Protein AF-A0A3M2CT25-F1 (afdb_monomer_lite)

Secondary structure (DSSP, 8-state):
-EEEEEESSSS-EEEEEGGG-EEEESSSSSS-EEE--S--S-EEEEEESSSS-EEEEEGGG-EEEESSTTSS-EE-----PPPTHHHIIIIIHHHHHHHHHHHHHHT-S-----GGGG----SPPPTTS--TT-HHHHHHHHHHHHT-TT-PSP--------TTSSHHHHHHHHHHHHHHTT---------TT--THHHHHHHHHHHHHHHSPPTT-HHHHHHHHHHHHHHHTTTHHHHHHHHHHHHHHHHHHHH-HHHHHHHHHTSPP--PPP---S-----PPPP-

Foldseek 3Di:
DWQEKDAPDQFWIWIFFAQGWIWIGRGNPPDTDTADQVGGFTFNYKDAPHQFWIWTAGPPRWIWIGRGNRNDIDTDDDPDDDDPVVCCVVPVVVVVVVVVVVVVVVVPDDDDDDPVVPPDDLDADAPPDDDPPPLLVVLVVVLVVVPDPPPDDDDDDDDDDDPSPRPVNSVNSNCVSNVVVVDHDQDDDDDPPDDPVRVVVSVVVSVVVVPDDDPPDVVVVVVVVVVVCVVCVVCVVVVVVVVVVVVVVVVVCVVPVVVVVVVVVPDDPPDDPPPDDPPDDDDDDDDD

pLDDT: mean 74.61, std 16.66, range [35.09, 97.12]

Structure (mmCIF, N/CA/C/O backbone):
data_AF-A0A3M2CT25-F1
#
_entry.id   AF-A0A3M2CT25-F1
#
loop_
_atom_site.group_PDB
_atom_site.id
_atom_site.type_symbol
_atom_site.label_atom_id
_atom_site.label_alt_id
_atom_site.label_comp_id
_atom_site.label_asym_id
_atom_site.label_entity_id
_atom_site.label_seq_id
_atom_site.pdbx_PDB_ins_code
_atom_site.Cartn_x
_atom_site.Cartn_y
_atom_site.Cartn_z
_atom_site.occupancy
_atom_site.B_iso_or_equiv
_atom_site.auth_seq_id
_atom_site.auth_comp_id
_atom_site.auth_asym_id
_atom_site.auth_atom_id
_atom_site.pdbx_PDB_model_num
ATOM 1 N N . MET A 1 1 ? -23.946 11.271 28.707 1.00 86.56 1 MET A N 1
ATOM 2 C CA . MET A 1 1 ? -24.640 10.679 27.543 1.00 86.56 1 MET A CA 1
ATOM 3 C C . MET A 1 1 ? -23.955 9.372 27.178 1.00 86.56 1 MET A C 1
ATOM 5 O O . MET A 1 1 ? -22.735 9.344 27.107 1.00 86.56 1 MET A O 1
ATOM 9 N N . LEU A 1 2 ? -24.721 8.301 26.958 1.00 91.69 2 LEU A N 1
ATOM 10 C CA . LEU A 1 2 ? -24.188 7.024 26.467 1.00 91.69 2 LEU A CA 1
ATOM 11 C C . LEU A 1 2 ? -24.288 6.983 24.940 1.00 91.69 2 LEU A C 1
ATOM 13 O O . LEU A 1 2 ? -25.321 7.352 24.383 1.00 91.69 2 LEU A O 1
ATOM 17 N N . PHE A 1 3 ? -23.219 6.545 24.284 1.00 93.56 3 PHE A N 1
ATOM 18 C CA . PHE A 1 3 ? -23.088 6.559 22.826 1.00 93.56 3 PHE A CA 1
ATOM 19 C C . PHE A 1 3 ? -23.151 5.165 22.205 1.00 93.56 3 PHE A C 1
ATOM 21 O O . PHE A 1 3 ? -23.620 5.019 21.079 1.00 93.56 3 PHE A O 1
ATOM 28 N N . SER A 1 4 ? -22.695 4.135 22.918 1.00 95.00 4 SER A N 1
ATOM 29 C CA . SER A 1 4 ? -22.654 2.771 22.392 1.00 95.00 4 SER A CA 1
ATOM 30 C C . SER A 1 4 ? -22.815 1.744 23.507 1.00 95.00 4 SER A C 1
ATOM 32 O O . SER A 1 4 ? -22.426 1.993 24.648 1.00 95.00 4 SER A O 1
ATOM 34 N N . VAL A 1 5 ? -23.397 0.594 23.166 1.00 95.81 5 VAL A N 1
ATOM 35 C CA . VAL A 1 5 ? -23.567 -0.561 24.049 1.00 95.81 5 VAL A CA 1
ATOM 36 C C . VAL A 1 5 ? -23.300 -1.846 23.270 1.00 95.81 5 VAL A C 1
ATOM 38 O O . VAL A 1 5 ? -23.710 -1.975 22.117 1.00 95.81 5 VAL A O 1
ATOM 41 N N . THR A 1 6 ? -22.622 -2.801 23.899 1.00 95.81 6 THR A N 1
ATOM 42 C CA . THR A 1 6 ? -22.329 -4.120 23.332 1.00 95.81 6 THR A CA 1
ATOM 43 C C . THR A 1 6 ? -22.568 -5.206 24.371 1.00 95.81 6 THR A C 1
ATOM 45 O O . THR A 1 6 ? -22.291 -5.013 25.551 1.00 95.81 6 THR A O 1
ATOM 48 N N . PHE A 1 7 ? -23.038 -6.371 23.932 1.00 95.00 7 PHE A N 1
ATOM 49 C CA . PHE A 1 7 ? -23.214 -7.554 24.774 1.00 95.00 7 PHE A CA 1
ATOM 50 C C . PHE A 1 7 ? -22.438 -8.725 24.177 1.00 95.00 7 PHE A C 1
ATOM 52 O O . PHE A 1 7 ? -22.557 -9.003 22.986 1.00 95.00 7 PHE A O 1
ATOM 59 N N . VAL A 1 8 ? -21.646 -9.409 25.004 1.00 93.94 8 VAL A N 1
ATOM 60 C CA . VAL A 1 8 ? -20.933 -10.643 24.608 1.00 93.94 8 VAL A CA 1
ATOM 61 C C . VAL A 1 8 ? -21.764 -11.877 24.941 1.00 93.94 8 VAL A C 1
ATOM 63 O O . VAL A 1 8 ? -21.664 -12.909 24.284 1.00 93.94 8 VAL A O 1
ATOM 66 N N . SER A 1 9 ? -22.605 -11.773 25.968 1.00 90.75 9 SER A N 1
ATOM 67 C CA . SER A 1 9 ? -23.571 -12.798 26.348 1.00 90.75 9 SER A CA 1
ATOM 68 C C . SER A 1 9 ? -24.883 -12.135 26.775 1.00 90.75 9 SER A C 1
ATOM 70 O O . SER A 1 9 ? -24.889 -10.936 27.055 1.00 90.75 9 SER A O 1
ATOM 72 N N . PRO A 1 10 ? -25.988 -12.891 26.915 1.00 92.31 10 PRO A N 1
ATOM 73 C CA . PRO A 1 10 ? -27.262 -12.336 27.380 1.00 92.31 10 PRO A CA 1
ATOM 74 C C . PRO A 1 10 ? -27.201 -11.673 28.765 1.00 92.31 10 PRO A C 1
ATOM 76 O O . PRO A 1 10 ? -28.125 -10.960 29.136 1.00 92.31 10 PRO A O 1
ATOM 79 N N . ARG A 1 11 ? -26.143 -11.932 29.547 1.00 93.56 11 ARG A N 1
ATOM 80 C CA . ARG A 1 11 ? -25.953 -11.364 30.888 1.00 93.56 11 ARG A CA 1
ATOM 81 C C . ARG A 1 11 ? -24.827 -10.338 30.974 1.00 93.56 11 ARG A C 1
ATOM 83 O O . ARG A 1 11 ? -24.882 -9.479 31.843 1.00 93.56 11 ARG A O 1
ATOM 90 N N . GLN A 1 12 ? -23.819 -10.415 30.109 1.00 93.62 12 GLN A N 1
ATOM 91 C CA . GLN A 1 12 ? -22.642 -9.547 30.181 1.00 93.62 12 GLN A CA 1
ATOM 92 C C . GLN A 1 12 ? -22.598 -8.555 29.027 1.00 93.62 12 GLN A C 1
ATOM 94 O O . GLN A 1 12 ? -22.552 -8.953 27.856 1.00 93.62 12 GLN A O 1
ATOM 99 N N . GLY A 1 13 ? -22.560 -7.273 29.379 1.00 94.69 13 GLY A N 1
ATOM 100 C CA . GLY A 1 13 ? -22.505 -6.173 28.428 1.00 94.69 13 GLY A CA 1
ATOM 101 C C . GLY A 1 13 ? -21.754 -4.960 28.959 1.00 94.69 13 GLY A C 1
ATOM 102 O O . GLY A 1 13 ? -21.528 -4.822 30.160 1.00 94.69 13 GLY A O 1
ATOM 103 N N . TRP A 1 14 ? -21.376 -4.082 28.038 1.00 96.69 14 TRP A N 1
ATOM 104 C CA . TRP A 1 14 ? -20.631 -2.858 28.298 1.00 96.69 14 TRP A CA 1
ATOM 105 C C . TRP A 1 14 ? -21.259 -1.698 27.539 1.00 96.69 14 TRP A C 1
ATOM 107 O O . TRP A 1 14 ? -21.655 -1.857 26.386 1.00 96.69 14 TRP A O 1
ATOM 117 N N . ALA A 1 15 ? -21.319 -0.532 28.171 1.00 96.44 15 ALA A N 1
ATOM 118 C CA . ALA A 1 15 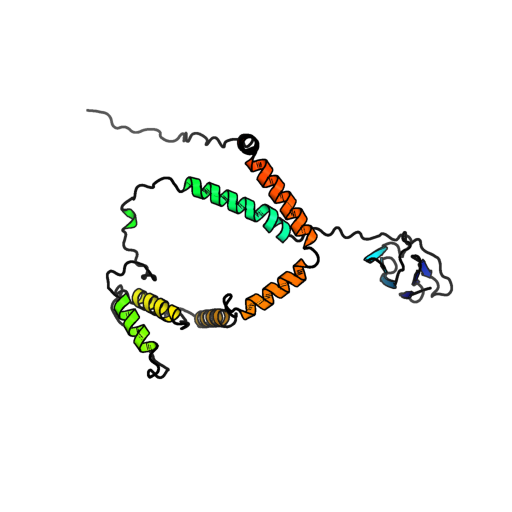? -21.783 0.711 27.574 1.00 96.44 15 ALA A CA 1
ATOM 119 C C . ALA A 1 15 ? -20.730 1.805 27.757 1.00 96.44 15 ALA A C 1
ATOM 121 O O . ALA A 1 15 ? -20.055 1.853 28.785 1.00 96.44 15 ALA A O 1
ATOM 122 N N . VAL A 1 16 ? -20.590 2.685 26.768 1.00 97.12 16 VAL A N 1
ATOM 123 C CA . VAL A 1 16 ? -19.621 3.789 26.793 1.00 97.12 16 VAL A CA 1
ATOM 124 C C . VAL A 1 16 ? -20.273 5.126 26.483 1.00 97.12 16 VAL A C 1
ATOM 126 O O . VAL A 1 16 ? -21.328 5.176 25.844 1.00 97.12 16 VAL A O 1
ATOM 129 N N . GLY A 1 17 ? -19.660 6.210 26.955 1.00 95.19 17 GLY A N 1
ATOM 130 C CA . GLY A 1 17 ? -20.244 7.542 26.882 1.00 95.19 17 GLY A CA 1
ATOM 131 C C . GLY A 1 17 ? -19.259 8.701 26.989 1.00 95.19 17 GLY A C 1
ATOM 132 O O . GLY A 1 17 ? -18.051 8.581 26.763 1.00 95.19 17 GLY A O 1
ATOM 133 N N . ASP A 1 18 ? -19.820 9.854 27.329 1.00 94.75 18 ASP A N 1
ATOM 134 C CA . ASP A 1 18 ? -19.102 11.094 27.595 1.00 94.75 18 ASP A CA 1
ATOM 135 C C . ASP A 1 18 ? -18.149 10.992 28.788 1.00 94.75 18 ASP A C 1
ATOM 137 O O . ASP A 1 18 ? -18.239 10.102 29.631 1.00 94.75 18 ASP A O 1
ATOM 141 N N . GLU A 1 19 ? -17.184 11.911 28.811 1.00 92.81 19 GLU A N 1
ATOM 142 C CA . GLU A 1 19 ? -16.176 12.049 29.871 1.00 92.81 19 GLU A CA 1
ATOM 143 C C . GLU A 1 19 ? -15.409 10.757 30.214 1.00 92.81 19 GLU A C 1
ATOM 145 O O . GLU A 1 19 ? -14.938 10.576 31.335 1.00 92.81 19 GLU A O 1
ATOM 150 N N . GLY A 1 20 ? -15.253 9.852 29.244 1.00 92.06 20 GLY A N 1
ATOM 151 C CA . GLY A 1 20 ? -14.590 8.565 29.448 1.00 92.06 20 GLY A CA 1
ATOM 152 C C . GLY A 1 20 ? -15.439 7.549 30.211 1.00 92.06 20 GLY A C 1
ATOM 153 O O . GLY A 1 20 ? -14.884 6.606 30.775 1.00 92.06 20 GLY A O 1
ATOM 154 N N . THR A 1 21 ? -16.761 7.726 30.252 1.00 95.06 21 THR A N 1
ATOM 155 C CA . THR A 1 21 ? -17.680 6.813 30.936 1.00 95.06 21 THR A CA 1
ATOM 156 C C . THR A 1 21 ? -17.637 5.430 30.297 1.00 95.06 21 THR A C 1
ATOM 158 O O . THR A 1 21 ? -17.866 5.284 29.096 1.00 95.06 21 THR A O 1
ATOM 161 N N . ILE A 1 22 ? -17.383 4.414 31.121 1.00 96.19 22 ILE A N 1
ATOM 162 C CA . ILE A 1 22 ? -17.525 2.998 30.782 1.00 96.19 22 ILE A CA 1
ATOM 163 C C . ILE A 1 22 ? -18.352 2.347 31.887 1.00 96.19 22 ILE A C 1
ATOM 165 O O . ILE A 1 22 ? -18.027 2.474 33.067 1.00 96.19 22 ILE A O 1
ATOM 169 N N . LEU A 1 23 ? -19.417 1.654 31.508 1.00 95.88 23 LEU A N 1
ATOM 170 C CA . LEU A 1 23 ? -20.282 0.898 32.403 1.00 95.88 23 LEU A CA 1
ATOM 171 C C . LEU A 1 23 ? -20.276 -0.569 31.982 1.00 95.88 23 LEU A C 1
ATOM 173 O O . LEU A 1 23 ? -20.301 -0.860 30.789 1.00 95.88 23 LEU A O 1
ATOM 177 N N . ALA A 1 24 ? -20.300 -1.484 32.944 1.00 95.94 24 ALA A N 1
ATOM 178 C CA . ALA A 1 24 ? -20.427 -2.916 32.704 1.00 95.94 24 ALA A CA 1
ATOM 179 C C . ALA A 1 24 ? -21.615 -3.499 33.469 1.00 95.94 24 ALA A C 1
ATOM 181 O O . ALA A 1 24 ? -21.922 -3.070 34.582 1.00 95.94 24 ALA A O 1
ATOM 182 N N . THR A 1 25 ? -22.263 -4.497 32.884 1.00 96.12 25 THR A N 1
ATOM 183 C CA . THR A 1 25 ? -23.351 -5.260 33.497 1.00 96.12 25 THR A CA 1
ATOM 184 C C . THR A 1 25 ? -23.020 -6.748 33.483 1.00 96.12 25 THR A C 1
ATOM 186 O O . THR A 1 25 ? -22.361 -7.237 32.564 1.00 96.12 25 THR A O 1
ATOM 189 N N . THR A 1 26 ? -23.469 -7.471 34.509 1.00 94.88 26 THR A N 1
ATOM 190 C CA . THR A 1 26 ? -23.352 -8.936 34.626 1.00 94.88 26 THR A CA 1
ATOM 191 C C . THR A 1 26 ? -24.708 -9.625 34.795 1.00 94.88 26 THR A C 1
ATOM 193 O O . THR A 1 26 ? -24.767 -10.851 34.921 1.00 94.88 26 THR A O 1
ATOM 196 N N . ASP A 1 27 ? -25.798 -8.858 34.763 1.00 94.81 27 ASP A N 1
ATOM 197 C CA . ASP A 1 27 ? -27.175 -9.309 34.967 1.00 94.81 27 ASP A CA 1
ATOM 198 C C . ASP A 1 27 ? -28.104 -8.960 33.789 1.00 94.81 27 ASP A C 1
ATOM 200 O O . ASP A 1 27 ? -29.325 -8.961 33.931 1.00 94.81 27 ASP A O 1
ATOM 204 N N . GLY A 1 28 ? -27.538 -8.706 32.605 1.00 92.88 28 GLY A N 1
ATOM 205 C CA . GLY A 1 28 ? -28.301 -8.434 31.382 1.00 92.88 28 GLY A CA 1
ATOM 206 C C . GLY A 1 28 ? -28.811 -6.997 31.276 1.00 92.88 28 GLY A C 1
ATOM 207 O O . GLY A 1 28 ? -29.755 -6.735 30.536 1.00 92.88 28 GLY A O 1
ATOM 208 N N . GLY A 1 29 ? -28.188 -6.064 31.998 1.00 94.62 29 GLY A N 1
ATOM 209 C CA . GLY A 1 29 ? -28.511 -4.640 31.964 1.00 94.62 29 GLY A CA 1
ATOM 210 C C . GLY A 1 29 ? -29.483 -4.185 33.050 1.00 94.62 29 GLY A C 1
ATOM 211 O O . GLY A 1 29 ? -29.933 -3.040 32.986 1.00 94.62 29 GLY A O 1
ATOM 212 N N . ALA A 1 30 ? -29.791 -5.035 34.037 1.00 93.50 30 ALA A N 1
ATOM 213 C CA . ALA A 1 30 ? -30.604 -4.644 35.189 1.00 93.50 30 ALA A CA 1
ATOM 214 C C . ALA A 1 30 ? -29.810 -3.742 36.148 1.00 93.50 30 ALA A C 1
ATOM 216 O O . ALA A 1 30 ? -30.354 -2.766 36.669 1.00 93.50 30 ALA A O 1
ATOM 217 N N . THR A 1 31 ? -28.513 -4.010 36.321 1.00 95.56 31 THR A N 1
ATOM 218 C CA . THR A 1 31 ? -27.577 -3.136 37.032 1.00 95.56 31 THR A CA 1
ATOM 219 C C . THR A 1 31 ? -26.325 -2.863 36.203 1.00 95.56 31 THR A C 1
ATOM 221 O O . THR A 1 31 ? -25.854 -3.701 35.430 1.00 95.56 31 THR A O 1
ATOM 224 N N . TRP A 1 32 ? -25.787 -1.652 36.363 1.00 95.69 32 TRP A N 1
ATOM 225 C CA . TRP A 1 32 ? -24.597 -1.173 35.666 1.00 95.69 32 TRP A CA 1
ATOM 226 C C . TRP A 1 32 ? -23.579 -0.654 36.677 1.00 95.69 32 TRP A C 1
ATOM 228 O O . TRP A 1 32 ? -23.901 0.178 37.525 1.00 95.69 32 TRP A O 1
ATOM 238 N N . GLN A 1 33 ? -22.346 -1.139 36.580 1.00 95.19 33 GLN A N 1
ATOM 239 C CA . GLN A 1 33 ? -21.228 -0.733 37.426 1.00 95.19 33 GLN A CA 1
ATOM 240 C C . GLN A 1 33 ? -20.229 0.083 36.610 1.00 95.19 33 GLN A C 1
ATOM 242 O O . GLN A 1 33 ? -19.848 -0.312 35.508 1.00 95.19 33 GLN A O 1
ATOM 247 N N . ALA A 1 34 ? -19.796 1.221 37.150 1.00 94.06 34 ALA A N 1
ATOM 248 C CA . ALA A 1 34 ? -18.826 2.080 36.486 1.00 94.06 34 ALA A CA 1
ATOM 249 C C . ALA A 1 34 ? -17.414 1.482 36.527 1.00 94.06 34 ALA A C 1
ATOM 251 O O . ALA A 1 34 ? -16.934 1.056 37.578 1.00 94.06 34 ALA A O 1
ATOM 252 N N . GLN A 1 35 ? -16.738 1.500 35.381 1.00 93.81 35 GLN A N 1
ATOM 253 C CA . GLN A 1 35 ? -15.355 1.068 35.222 1.00 93.81 35 GLN A CA 1
ATOM 254 C C . GLN A 1 35 ? -14.429 2.275 35.061 1.00 93.81 35 GLN A C 1
ATOM 256 O O . GLN A 1 35 ? -14.798 3.307 34.496 1.00 93.81 35 GLN A O 1
ATOM 261 N N . ARG A 1 36 ? -13.193 2.154 35.557 1.00 92.50 36 ARG A N 1
ATOM 262 C CA . ARG A 1 36 ? -12.181 3.208 35.409 1.00 92.50 36 ARG A CA 1
ATOM 263 C C . ARG A 1 36 ? -11.529 3.101 34.031 1.00 92.50 36 ARG A C 1
ATOM 265 O O . ARG A 1 36 ? -10.731 2.203 33.796 1.00 92.50 36 ARG A O 1
ATOM 272 N N . SER A 1 37 ? -11.841 4.047 33.150 1.00 90.06 37 SER A N 1
ATOM 273 C CA . SER A 1 37 ? -11.287 4.122 31.790 1.00 90.06 37 SER A CA 1
ATOM 274 C C . SER A 1 37 ? -9.886 4.741 31.715 1.00 90.06 37 SER A C 1
ATOM 276 O O . SER A 1 37 ? -9.172 4.537 30.739 1.00 90.06 37 SER A O 1
ATOM 278 N N . GLY A 1 38 ? -9.494 5.529 32.726 1.00 89.81 38 GLY A N 1
ATOM 279 C CA . GLY A 1 38 ? -8.206 6.233 32.758 1.00 89.81 38 GLY A CA 1
ATOM 280 C C . GLY A 1 38 ? -8.111 7.440 31.814 1.00 89.81 38 GLY A C 1
ATOM 281 O O . GLY A 1 38 ? -7.042 8.032 31.692 1.00 89.81 38 GLY A O 1
ATOM 282 N N . THR A 1 39 ? -9.210 7.838 31.167 1.00 89.56 39 THR A N 1
ATOM 283 C CA . THR A 1 39 ? -9.276 8.996 30.262 1.00 89.56 39 THR A CA 1
ATOM 284 C C . THR A 1 39 ? -10.540 9.813 30.514 1.00 89.56 39 THR A C 1
ATOM 286 O O . THR A 1 39 ? -11.507 9.309 31.072 1.00 89.56 39 THR A O 1
ATOM 289 N N . LYS A 1 40 ? -10.533 11.080 30.088 1.00 91.81 40 LYS A N 1
ATOM 290 C CA . LYS A 1 40 ? -11.726 11.947 30.038 1.00 91.81 40 LYS A CA 1
ATOM 291 C C . LYS A 1 40 ? -12.245 12.155 28.610 1.00 91.81 40 LYS A C 1
ATOM 293 O O . LYS A 1 40 ? -13.185 12.916 28.402 1.00 91.81 40 LYS A O 1
ATOM 298 N N . ALA A 1 41 ? -11.607 11.530 27.619 1.00 91.00 41 ALA A N 1
ATOM 299 C CA . ALA A 1 41 ? -12.038 11.617 26.229 1.00 91.00 41 ALA A CA 1
ATOM 300 C C . ALA A 1 41 ? -13.406 10.948 26.048 1.00 91.00 41 ALA A C 1
ATOM 302 O O . ALA A 1 41 ? -13.690 9.926 26.671 1.00 91.00 41 ALA A O 1
ATOM 303 N N . TRP A 1 42 ? -14.245 11.503 25.177 1.00 94.12 42 TRP A N 1
ATOM 304 C CA . TRP A 1 42 ? -15.539 10.907 24.856 1.00 94.12 42 TRP A CA 1
ATOM 305 C C . TRP A 1 42 ? -15.339 9.587 24.115 1.00 94.12 42 TRP A C 1
ATOM 307 O O . TRP A 1 42 ? -14.619 9.539 23.115 1.00 94.12 42 TRP A O 1
ATOM 317 N N . LEU A 1 43 ? -15.965 8.519 24.608 1.00 94.88 43 LEU A N 1
ATOM 318 C CA . LEU A 1 43 ? -15.871 7.182 24.029 1.00 94.88 43 LEU A CA 1
ATOM 319 C C . LEU A 1 43 ? -17.097 6.933 23.154 1.00 94.88 43 LEU A C 1
ATOM 321 O O . LEU A 1 43 ? -18.214 6.818 23.649 1.00 94.88 43 LEU A O 1
ATOM 325 N N . SER A 1 44 ? -16.893 6.869 21.843 1.00 95.88 44 SER A N 1
ATOM 326 C CA . SER A 1 44 ? -17.970 6.792 20.854 1.00 95.88 44 SER A CA 1
ATOM 327 C C . SER A 1 44 ? -18.388 5.363 20.522 1.00 95.88 44 SER A C 1
ATOM 329 O O . SER A 1 44 ? -19.507 5.150 20.061 1.00 95.88 44 SER A O 1
ATOM 331 N N . SER A 1 45 ? -17.510 4.380 20.731 1.00 94.94 45 SER A N 1
ATOM 332 C CA . SER A 1 45 ? -17.778 2.986 20.376 1.00 94.94 45 SER A CA 1
ATOM 333 C C . SER A 1 45 ? -17.084 2.013 21.320 1.00 94.94 45 SER A C 1
ATOM 335 O O . SER A 1 45 ? -15.988 2.284 21.816 1.00 94.94 45 SER A O 1
ATOM 337 N N . VAL A 1 46 ? -17.718 0.864 21.543 1.00 95.94 46 VAL A N 1
ATOM 338 C CA . VAL A 1 46 ? -17.186 -0.240 22.342 1.00 95.94 46 VAL A CA 1
ATOM 339 C C . VAL A 1 46 ? -17.479 -1.568 21.663 1.00 95.94 46 VAL A C 1
ATOM 341 O O . VAL A 1 46 ? -18.563 -1.775 21.121 1.00 95.94 46 VAL A O 1
ATOM 344 N N . ALA A 1 47 ? -16.507 -2.472 21.686 1.00 95.62 47 ALA A N 1
ATOM 345 C CA . ALA A 1 47 ? -16.635 -3.803 21.116 1.00 95.62 47 ALA A CA 1
ATOM 346 C C . ALA A 1 47 ? -15.879 -4.815 21.973 1.00 95.62 47 ALA A C 1
ATOM 348 O O . ALA A 1 47 ? -14.741 -4.578 22.373 1.00 95.62 47 ALA A O 1
ATOM 349 N N . PHE A 1 48 ? -16.496 -5.966 22.216 1.00 94.50 48 PHE A N 1
ATOM 350 C CA . PHE A 1 48 ? -15.878 -7.078 22.927 1.00 94.50 48 PHE A CA 1
ATOM 351 C C . PHE A 1 48 ? -15.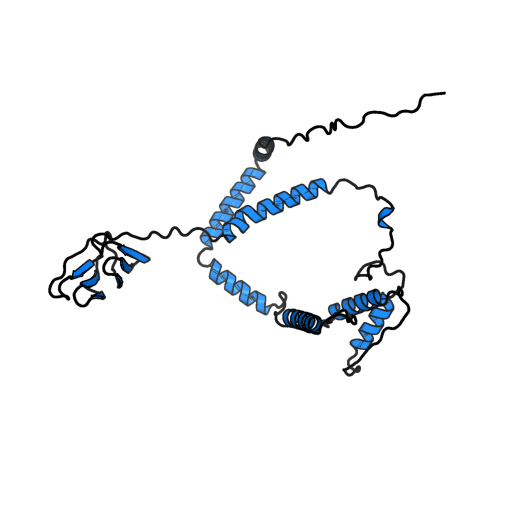966 -8.344 22.078 1.00 94.50 48 PHE A C 1
ATOM 353 O O . PHE A 1 48 ? -17.003 -8.628 21.482 1.00 94.50 48 PHE A O 1
ATOM 360 N N . VAL A 1 49 ? -14.869 -9.098 22.028 1.00 92.81 49 VAL A N 1
ATOM 361 C CA . VAL A 1 49 ? -14.777 -10.390 21.318 1.00 92.81 49 VAL A CA 1
ATOM 362 C C . VAL A 1 49 ? -14.937 -11.575 22.264 1.00 92.81 49 VAL A C 1
ATOM 364 O O . VAL A 1 49 ? -15.320 -12.662 21.843 1.00 92.81 49 VAL A O 1
ATOM 367 N N . SER A 1 50 ? -14.649 -11.371 23.547 1.00 90.81 50 SER A N 1
ATOM 368 C CA . SER A 1 50 ? -14.836 -12.351 24.611 1.00 90.81 50 SER A CA 1
ATOM 369 C C . SER A 1 50 ? -15.196 -11.624 25.909 1.00 90.81 50 SER A C 1
ATOM 371 O O . SER A 1 50 ? -15.026 -10.407 25.984 1.00 90.81 50 SER A O 1
ATOM 373 N N . PRO A 1 51 ? -15.657 -12.333 26.954 1.00 89.69 51 PRO A N 1
ATOM 374 C CA . PRO A 1 51 ? -15.950 -11.716 28.247 1.00 89.69 51 PRO A CA 1
ATOM 375 C C . PRO A 1 51 ? -14.768 -10.973 28.877 1.00 89.69 51 PRO A C 1
ATOM 377 O O . PRO A 1 51 ? -14.974 -10.094 29.706 1.00 89.69 51 PRO A O 1
ATOM 380 N N . CYS A 1 52 ? -13.539 -11.327 28.492 1.00 91.19 52 CYS A N 1
ATOM 381 C CA . CYS A 1 52 ? -12.323 -10.741 29.042 1.00 91.19 52 CYS A CA 1
ATOM 382 C C . CYS A 1 52 ? -11.690 -9.702 28.107 1.00 91.19 52 CYS A C 1
ATOM 384 O O . CYS A 1 52 ? -11.036 -8.780 28.582 1.00 91.19 52 CYS A O 1
ATOM 386 N N . GLN A 1 53 ? -11.863 -9.832 26.789 1.00 93.62 53 GLN A N 1
ATOM 387 C CA . GLN A 1 53 ? -11.131 -9.027 25.813 1.00 93.62 53 GLN A CA 1
ATOM 388 C C . GLN A 1 53 ? -12.050 -8.089 25.029 1.00 93.62 53 GLN A C 1
ATOM 390 O O . GLN A 1 53 ? -12.980 -8.528 24.342 1.00 93.62 53 GLN A O 1
ATOM 395 N N . GLY A 1 54 ? -11.731 -6.796 25.085 1.00 93.69 54 GLY A N 1
ATOM 396 C CA . GLY A 1 54 ? -12.493 -5.758 24.405 1.00 93.69 54 GLY A CA 1
ATOM 397 C C . GLY A 1 54 ? -11.723 -4.464 24.188 1.00 93.69 54 GLY A C 1
ATOM 398 O O . GLY A 1 54 ? -10.627 -4.258 24.717 1.00 93.69 54 GLY A O 1
ATOM 399 N N . TRP A 1 55 ? -12.330 -3.593 23.389 1.00 95.69 55 TRP A N 1
ATOM 400 C CA . TRP A 1 55 ? -11.794 -2.305 22.980 1.00 95.69 55 TRP A CA 1
ATOM 401 C C . TRP A 1 55 ? -12.857 -1.219 23.080 1.00 95.69 55 TRP A C 1
ATOM 403 O O . TRP A 1 55 ? -14.020 -1.438 22.740 1.00 95.69 55 TRP A O 1
ATOM 413 N N . ALA A 1 56 ? -12.431 -0.031 23.494 1.00 94.81 56 ALA A N 1
ATOM 414 C CA . ALA A 1 56 ? -13.232 1.183 23.451 1.00 94.81 56 ALA A CA 1
ATOM 415 C C . ALA A 1 56 ? -12.480 2.238 22.641 1.00 94.81 56 ALA A C 1
ATOM 417 O O . ALA A 1 56 ? -11.283 2.452 22.841 1.00 94.81 56 ALA A O 1
ATOM 418 N N . ALA A 1 57 ? -13.173 2.882 21.711 1.00 94.94 57 ALA A N 1
ATOM 419 C CA . ALA A 1 57 ? -12.616 3.914 20.850 1.00 94.94 57 ALA A CA 1
ATOM 420 C C . ALA A 1 57 ? -13.363 5.231 21.062 1.00 94.94 57 ALA A C 1
ATOM 422 O O . ALA A 1 57 ? -14.569 5.246 21.314 1.00 94.94 57 ALA A O 1
ATOM 423 N N . GLY A 1 58 ? -12.636 6.338 20.961 1.00 92.88 58 GLY A N 1
ATOM 424 C CA . GLY A 1 58 ? -13.160 7.661 21.259 1.00 92.88 58 GLY A CA 1
ATOM 425 C C . GLY A 1 58 ? -12.450 8.792 20.531 1.00 92.88 58 GLY A C 1
ATOM 426 O O . GLY A 1 58 ? -11.633 8.589 19.627 1.00 92.88 58 GLY A O 1
ATOM 427 N N . GLU A 1 59 ? -12.780 10.010 20.943 1.00 90.25 59 GLU A N 1
ATOM 428 C CA . GLU A 1 59 ? -12.220 11.236 20.384 1.00 90.25 59 GLU A CA 1
ATOM 429 C C . GLU A 1 59 ? -10.694 11.318 20.528 1.00 90.25 59 GLU A C 1
ATOM 431 O O . GLU A 1 59 ? -10.064 10.617 21.326 1.00 90.25 59 GLU A O 1
ATOM 436 N N . ASN A 1 60 ? -10.083 12.189 19.718 1.00 85.12 60 ASN A N 1
ATOM 437 C CA . ASN A 1 60 ? -8.632 12.397 19.658 1.00 85.12 60 ASN A CA 1
ATOM 438 C C . ASN A 1 60 ? -7.818 11.123 19.357 1.00 85.12 60 ASN A C 1
ATOM 440 O O . ASN A 1 60 ? -6.634 11.044 19.678 1.00 85.12 60 ASN A O 1
ATOM 444 N N . GLY A 1 61 ? -8.444 10.125 18.721 1.00 86.12 61 GLY A N 1
ATOM 445 C CA . GLY A 1 61 ? -7.809 8.840 18.433 1.00 86.12 61 GLY A CA 1
ATOM 446 C C . GLY A 1 61 ? -7.540 8.016 19.692 1.00 86.12 61 GLY A C 1
ATOM 447 O O . GLY A 1 61 ? -6.598 7.224 19.698 1.00 86.12 61 GLY A O 1
ATOM 448 N N . THR A 1 62 ? -8.325 8.217 20.755 1.00 90.06 62 THR A N 1
ATOM 449 C CA . THR A 1 62 ? -8.226 7.430 21.987 1.00 90.06 62 THR A CA 1
ATOM 450 C C . THR A 1 62 ? -8.703 6.013 21.707 1.00 90.06 62 THR A C 1
ATOM 452 O O . THR A 1 62 ? -9.853 5.812 21.323 1.00 90.06 62 THR A O 1
ATOM 455 N N . ILE A 1 63 ? -7.824 5.033 21.903 1.00 93.19 63 ILE A N 1
ATOM 456 C CA . ILE A 1 63 ? -8.168 3.613 21.859 1.00 93.19 63 ILE A CA 1
ATOM 457 C C . ILE A 1 63 ? -7.717 2.990 23.175 1.00 93.19 63 ILE A C 1
ATOM 459 O O . ILE A 1 63 ? -6.539 3.055 23.541 1.00 93.19 63 ILE A O 1
ATOM 463 N N . LEU A 1 64 ? -8.677 2.400 23.877 1.00 93.38 64 LEU A N 1
ATOM 464 C CA . LEU A 1 64 ? -8.482 1.654 25.106 1.00 93.38 64 LEU A CA 1
ATOM 465 C C . LEU A 1 64 ? -8.683 0.168 24.824 1.00 93.38 64 LEU A C 1
ATOM 467 O O . LEU A 1 64 ? -9.552 -0.211 24.038 1.00 93.38 64 LEU A O 1
ATOM 471 N N . THR A 1 65 ? -7.902 -0.670 25.491 1.00 94.94 65 THR A N 1
ATOM 472 C CA . THR A 1 65 ? -8.028 -2.127 25.444 1.00 94.94 65 THR A CA 1
ATOM 473 C C . THR A 1 65 ? -8.129 -2.686 26.851 1.00 94.94 65 THR A C 1
ATOM 475 O O . THR A 1 65 ? -7.512 -2.162 27.779 1.00 94.94 65 THR A O 1
ATOM 478 N N . THR A 1 66 ? -8.870 -3.776 26.996 1.00 94.62 66 THR A N 1
ATOM 479 C CA . THR A 1 66 ? -8.935 -4.563 28.228 1.00 94.62 66 THR A CA 1
ATOM 480 C C . THR A 1 66 ? -8.680 -6.038 27.927 1.00 94.62 66 THR A C 1
ATOM 482 O O . THR A 1 66 ? -8.977 -6.514 26.827 1.00 94.62 66 THR A O 1
ATOM 485 N N . ALA A 1 67 ? -8.092 -6.740 28.894 1.00 93.56 67 ALA A N 1
ATOM 486 C CA . ALA A 1 67 ? -7.868 -8.185 28.866 1.00 93.56 67 ALA A CA 1
ATOM 487 C C . ALA A 1 67 ? -8.516 -8.907 30.066 1.00 93.56 67 ALA A C 1
ATOM 489 O O . ALA A 1 67 ? -8.373 -10.121 30.199 1.00 93.56 67 ALA A O 1
ATOM 490 N N . ASP A 1 68 ? -9.229 -8.175 30.927 1.00 91.19 68 ASP A N 1
ATOM 491 C CA . ASP A 1 68 ? -9.832 -8.659 32.173 1.00 91.19 68 ASP A CA 1
ATOM 492 C C . ASP A 1 68 ? -11.324 -8.284 32.306 1.00 91.19 68 ASP A C 1
ATOM 494 O O . ASP A 1 68 ? -11.862 -8.201 33.409 1.00 91.19 68 ASP A O 1
ATOM 498 N N . GLY A 1 69 ? -12.009 -8.048 31.183 1.00 87.00 69 GLY A N 1
ATOM 499 C CA . GLY A 1 69 ? -13.445 -7.730 31.160 1.00 87.00 69 GLY A CA 1
ATOM 500 C C . GLY A 1 69 ? -13.757 -6.289 31.571 1.00 87.00 69 GLY A C 1
ATOM 501 O O . GLY A 1 69 ? -14.878 -5.960 31.971 1.00 87.00 69 GLY A O 1
ATOM 502 N N . GLY A 1 70 ? -12.759 -5.413 31.474 1.00 86.81 70 GLY A N 1
ATOM 503 C CA . GLY A 1 70 ? -12.860 -3.993 31.781 1.00 86.81 70 GLY A CA 1
ATOM 504 C C . GLY A 1 70 ? -12.612 -3.648 33.251 1.00 86.81 70 GLY A C 1
ATOM 505 O O . GLY A 1 70 ? -12.851 -2.510 33.659 1.00 86.81 70 GLY A O 1
ATOM 506 N N . ALA A 1 71 ? -12.104 -4.591 34.053 1.00 88.00 71 ALA A N 1
ATOM 507 C CA . ALA A 1 71 ? -11.596 -4.255 35.382 1.00 88.00 71 ALA A CA 1
ATOM 508 C C . ALA A 1 71 ? -10.397 -3.294 35.273 1.00 88.00 71 ALA A C 1
ATOM 510 O O . ALA A 1 71 ? -10.279 -2.359 36.071 1.00 88.00 71 ALA A O 1
ATOM 511 N N . THR A 1 72 ? -9.576 -3.456 34.232 1.00 91.44 72 THR A N 1
ATOM 512 C CA . THR A 1 72 ? -8.535 -2.510 33.837 1.00 91.44 72 THR A CA 1
ATOM 513 C C . THR A 1 72 ? -8.611 -2.174 32.347 1.00 91.44 72 THR A C 1
ATOM 515 O O . THR A 1 72 ? -8.855 -3.025 31.488 1.00 91.44 72 THR A O 1
ATOM 518 N N . TRP A 1 73 ? -8.393 -0.893 32.043 1.00 92.81 73 TRP A N 1
ATOM 519 C CA . TRP A 1 73 ? -8.329 -0.358 30.686 1.00 92.81 73 TRP A CA 1
ATOM 520 C C . TRP A 1 73 ? -6.960 0.279 30.453 1.00 92.81 73 TRP A C 1
ATOM 522 O O . TRP A 1 73 ? -6.524 1.131 31.228 1.00 92.81 73 TRP A O 1
ATOM 532 N N . ALA A 1 74 ? -6.282 -0.133 29.383 1.00 92.25 74 ALA A N 1
ATOM 533 C CA . ALA A 1 74 ? -4.974 0.380 28.988 1.00 92.25 74 ALA A CA 1
ATOM 534 C C . ALA A 1 74 ? -5.074 1.181 27.684 1.00 92.25 74 ALA A C 1
ATOM 536 O O . ALA A 1 74 ? -5.709 0.737 26.725 1.00 92.25 74 ALA A O 1
ATOM 537 N N . SER A 1 75 ? -4.424 2.348 27.625 1.00 89.25 75 SER A N 1
ATOM 538 C CA . SER A 1 75 ? -4.315 3.138 26.396 1.00 89.25 75 SER A CA 1
ATOM 539 C C . SER A 1 75 ? -3.262 2.550 25.459 1.00 89.25 75 SER A C 1
ATOM 541 O O . SER A 1 75 ? -2.122 2.291 25.850 1.00 89.25 75 SER A O 1
ATOM 543 N N . ILE A 1 76 ? -3.622 2.372 24.187 1.00 83.75 76 ILE A N 1
ATOM 544 C CA . ILE A 1 76 ? -2.661 1.946 23.166 1.00 83.75 76 ILE A CA 1
ATOM 545 C C . ILE A 1 76 ? -1.986 3.192 22.589 1.00 83.75 76 ILE A C 1
ATOM 547 O O . ILE A 1 76 ? -2.584 3.944 21.822 1.00 83.75 76 ILE A O 1
ATOM 551 N N . HIS A 1 77 ? -0.716 3.404 22.931 1.00 74.25 77 HIS A N 1
ATOM 552 C CA . HIS A 1 77 ? 0.111 4.422 22.286 1.00 74.25 77 HIS A CA 1
ATOM 553 C C . HIS A 1 77 ? 0.773 3.841 21.035 1.00 74.25 77 HIS A C 1
ATOM 555 O O . HIS A 1 77 ? 1.737 3.080 21.115 1.00 74.25 77 HIS A O 1
ATOM 561 N N . TYR A 1 78 ? 0.283 4.215 19.853 1.00 63.72 78 TYR A N 1
ATOM 562 C CA . TYR A 1 78 ? 0.951 3.880 18.595 1.00 63.72 78 TYR A CA 1
ATOM 563 C C . TYR A 1 78 ? 2.223 4.722 18.458 1.00 63.72 78 TYR A C 1
ATOM 565 O O . TYR A 1 78 ? 2.172 5.904 18.110 1.00 63.72 78 TYR A O 1
ATOM 573 N N . VAL A 1 79 ? 3.385 4.113 18.694 1.00 65.94 79 VAL A N 1
ATOM 574 C CA . VAL A 1 79 ? 4.665 4.707 18.296 1.00 65.94 79 VAL A CA 1
ATOM 575 C C . VAL A 1 79 ? 4.758 4.600 16.778 1.00 65.94 79 VAL A C 1
ATOM 577 O O . VAL A 1 79 ? 5.006 3.532 16.216 1.00 65.94 79 VAL A O 1
ATOM 580 N N . ARG A 1 80 ? 4.486 5.709 16.088 1.00 64.62 80 ARG A N 1
ATOM 581 C CA . ARG A 1 80 ? 4.520 5.759 14.627 1.00 64.62 80 ARG A CA 1
ATOM 582 C C . ARG A 1 80 ? 5.970 5.871 14.168 1.00 64.62 80 ARG A C 1
ATOM 584 O O . ARG A 1 80 ? 6.494 6.969 14.004 1.00 64.62 80 ARG A O 1
ATOM 591 N N . TRP A 1 81 ? 6.618 4.728 13.982 1.00 73.19 81 TRP A N 1
ATOM 592 C CA . TRP A 1 81 ? 7.951 4.688 13.394 1.00 73.19 81 TRP A CA 1
ATOM 593 C C . TRP A 1 81 ? 7.920 5.275 11.974 1.00 73.19 81 TRP A C 1
ATOM 595 O O . TRP A 1 81 ? 6.963 5.018 11.230 1.00 73.19 81 TRP A O 1
ATOM 605 N N . PRO A 1 82 ? 8.935 6.067 11.577 1.00 72.56 82 PRO A N 1
ATOM 606 C CA . PRO A 1 82 ? 9.087 6.487 10.193 1.00 72.56 82 PRO A CA 1
ATOM 607 C C . PRO A 1 82 ? 9.077 5.252 9.295 1.00 72.56 82 PRO A C 1
ATOM 609 O O . PRO A 1 82 ? 9.727 4.251 9.599 1.00 72.56 82 PRO A O 1
ATOM 612 N N . ALA A 1 83 ? 8.319 5.311 8.202 1.00 75.06 83 ALA A N 1
ATOM 613 C CA . ALA A 1 83 ? 8.240 4.199 7.267 1.00 75.06 83 ALA A CA 1
ATOM 614 C C . ALA A 1 83 ? 9.653 3.807 6.781 1.00 75.06 83 ALA A C 1
ATOM 616 O O . ALA A 1 83 ? 10.482 4.699 6.601 1.00 75.06 83 ALA A O 1
ATOM 617 N N . PRO A 1 84 ? 9.941 2.516 6.524 1.00 81.12 84 PRO A N 1
ATOM 618 C CA . PRO A 1 84 ? 11.303 2.031 6.257 1.00 81.12 84 PRO A CA 1
ATOM 619 C C . PRO A 1 84 ? 12.070 2.798 5.168 1.00 81.12 84 PRO A C 1
ATOM 621 O O . PRO A 1 84 ? 13.281 2.977 5.262 1.00 81.12 84 PRO A O 1
ATOM 624 N N . TRP A 1 85 ? 11.365 3.327 4.162 1.00 73.81 85 TRP A N 1
ATOM 625 C CA . TRP A 1 85 ? 11.958 4.139 3.097 1.00 73.81 85 TRP A CA 1
ATOM 626 C C . TRP A 1 85 ? 12.590 5.450 3.589 1.00 73.81 85 TRP A C 1
ATOM 628 O O . TRP A 1 85 ? 13.497 5.956 2.935 1.00 73.81 85 TRP A O 1
ATOM 638 N N . PHE A 1 86 ? 12.167 5.988 4.735 1.00 81.62 86 PHE A N 1
ATOM 639 C CA . PHE A 1 86 ? 12.765 7.177 5.346 1.00 81.62 86 PHE A CA 1
ATOM 640 C C . PHE A 1 86 ? 14.249 6.950 5.669 1.00 81.62 86 PHE A C 1
ATOM 642 O O . PHE A 1 86 ? 15.084 7.793 5.355 1.00 81.62 86 PHE A O 1
ATOM 649 N N . TRP A 1 87 ? 14.592 5.773 6.199 1.00 80.69 87 TRP A N 1
ATOM 650 C CA . TRP A 1 87 ? 15.974 5.390 6.501 1.00 80.69 87 TRP A CA 1
ATOM 651 C C . TRP A 1 87 ? 16.782 5.067 5.242 1.00 80.69 87 TRP A C 1
ATOM 653 O O . TRP A 1 87 ? 17.959 5.412 5.152 1.00 80.69 87 TRP A O 1
ATOM 663 N N . ILE A 1 88 ? 16.145 4.469 4.232 1.00 81.19 88 ILE A N 1
ATOM 664 C CA . ILE A 1 88 ? 16.776 4.214 2.928 1.00 81.19 88 ILE A CA 1
ATOM 665 C C . ILE A 1 88 ? 17.168 5.539 2.258 1.00 81.19 88 ILE A C 1
ATOM 667 O O . ILE A 1 88 ? 18.289 5.672 1.772 1.00 81.19 88 ILE A O 1
ATOM 671 N N . LEU A 1 89 ? 16.278 6.536 2.271 1.00 82.06 89 LEU A N 1
ATOM 672 C CA . LEU A 1 89 ? 16.566 7.863 1.722 1.00 82.06 89 LEU A CA 1
ATOM 673 C C . LEU A 1 89 ? 17.579 8.639 2.578 1.00 82.06 89 LEU A C 1
ATOM 675 O O . LEU A 1 89 ? 18.486 9.253 2.024 1.00 82.06 89 LEU A O 1
ATOM 679 N N . GLY A 1 90 ? 17.430 8.614 3.906 1.00 80.56 90 GLY A N 1
ATOM 680 C CA . GLY A 1 90 ? 18.244 9.413 4.826 1.00 80.56 90 GLY A CA 1
ATOM 681 C C . GLY A 1 90 ? 19.654 8.873 5.068 1.00 80.56 90 GLY A C 1
ATOM 682 O O . GLY A 1 90 ? 20.586 9.656 5.208 1.00 80.56 90 GLY A O 1
ATOM 683 N N . CYS A 1 91 ? 19.828 7.551 5.094 1.00 82.75 91 CYS A N 1
ATOM 684 C CA . CYS A 1 91 ? 21.112 6.911 5.398 1.00 82.75 91 CYS A CA 1
ATOM 685 C C . CYS A 1 91 ? 21.642 6.086 4.220 1.00 82.75 91 CYS A C 1
ATOM 687 O O . CYS A 1 91 ? 22.831 6.142 3.916 1.00 82.75 91 CYS A O 1
ATOM 689 N N . GLY A 1 92 ? 20.765 5.358 3.524 1.00 83.69 92 GLY A N 1
ATOM 690 C CA . GLY A 1 92 ? 21.159 4.454 2.440 1.00 83.69 92 GLY A CA 1
ATOM 691 C C . GLY A 1 92 ? 21.745 5.177 1.226 1.00 83.69 92 GLY A C 1
ATOM 692 O O . GLY A 1 92 ? 22.833 4.830 0.776 1.00 83.69 92 GLY A O 1
ATOM 693 N N . ILE A 1 93 ? 21.064 6.208 0.714 1.00 84.62 93 ILE A N 1
ATOM 694 C CA . ILE A 1 93 ? 21.529 6.951 -0.471 1.00 84.62 93 ILE A CA 1
ATOM 695 C C . ILE A 1 93 ? 22.862 7.679 -0.216 1.00 84.62 93 ILE A C 1
ATOM 697 O O . ILE A 1 93 ? 23.771 7.503 -1.028 1.00 84.62 93 ILE A O 1
ATOM 701 N N . PRO A 1 94 ? 23.051 8.440 0.881 1.00 86.81 94 PRO A N 1
ATOM 702 C CA . PRO A 1 94 ? 24.335 9.084 1.161 1.00 86.81 94 PRO A CA 1
ATOM 703 C C . PRO A 1 94 ? 25.480 8.082 1.319 1.00 86.81 94 PRO A C 1
ATOM 705 O O . PRO A 1 94 ? 26.567 8.314 0.801 1.00 86.81 94 PRO A O 1
ATOM 708 N N . MET A 1 95 ? 25.236 6.941 1.969 1.00 86.50 95 MET A N 1
ATOM 709 C CA . MET A 1 95 ? 26.248 5.896 2.143 1.00 86.50 95 MET A CA 1
ATOM 710 C C . MET A 1 95 ? 26.634 5.246 0.807 1.00 86.50 95 MET A C 1
ATOM 712 O O . MET A 1 95 ? 27.811 4.994 0.557 1.00 86.50 95 MET A O 1
ATOM 716 N N . LEU A 1 96 ? 25.662 5.038 -0.085 1.00 85.94 96 LEU A N 1
ATOM 717 C CA . LEU A 1 96 ? 25.894 4.496 -1.423 1.00 85.94 96 LEU A CA 1
ATOM 718 C C . LEU A 1 96 ? 26.638 5.503 -2.312 1.00 85.94 96 LEU A C 1
ATOM 720 O O . LEU A 1 96 ? 27.549 5.112 -3.036 1.00 85.94 96 LEU A O 1
ATOM 724 N N . LEU A 1 97 ? 26.320 6.796 -2.203 1.00 85.00 97 LEU A N 1
ATOM 725 C CA . LEU A 1 97 ? 27.044 7.876 -2.884 1.00 85.00 97 LEU A CA 1
ATOM 726 C C . LEU A 1 97 ? 28.481 8.024 -2.369 1.00 85.00 97 LEU A C 1
ATOM 728 O O . LEU A 1 97 ? 29.392 8.175 -3.177 1.00 85.00 97 LEU A O 1
ATOM 732 N N . LEU A 1 98 ? 28.704 7.925 -1.055 1.00 83.31 98 LEU A N 1
ATOM 733 C CA . LEU A 1 98 ? 30.044 7.921 -0.457 1.00 83.31 98 LEU A CA 1
ATOM 734 C C . LEU A 1 98 ? 30.856 6.700 -0.905 1.00 83.31 98 LEU A C 1
ATOM 736 O O . LEU A 1 98 ? 32.020 6.835 -1.279 1.00 83.31 98 LEU A O 1
ATOM 740 N N . PHE A 1 99 ? 30.232 5.520 -0.944 1.00 84.50 99 PHE A N 1
ATOM 741 C CA . PHE A 1 99 ? 30.849 4.304 -1.471 1.00 84.50 99 PHE A CA 1
ATOM 742 C C . PHE A 1 99 ? 31.216 4.445 -2.956 1.00 84.50 99 PHE A C 1
ATOM 744 O O . PHE A 1 99 ? 32.318 4.072 -3.362 1.00 84.50 99 PHE A O 1
ATOM 751 N N . TRP A 1 100 ? 30.324 5.021 -3.767 1.00 77.12 100 TRP A N 1
ATOM 752 C CA . TRP A 1 100 ? 30.580 5.290 -5.184 1.00 77.12 100 TRP A CA 1
ATOM 753 C C . TRP A 1 100 ? 31.692 6.325 -5.388 1.00 77.12 100 TRP A C 1
ATOM 755 O O . TRP A 1 100 ? 32.562 6.118 -6.230 1.00 77.12 100 TRP A O 1
ATOM 765 N N . ALA A 1 101 ? 31.716 7.399 -4.597 1.00 78.50 101 ALA A N 1
ATOM 766 C CA . ALA A 1 101 ? 32.769 8.412 -4.637 1.00 78.50 101 ALA A CA 1
ATOM 767 C C . ALA A 1 101 ? 34.144 7.820 -4.276 1.00 78.50 101 ALA A C 1
ATOM 769 O O . ALA A 1 101 ? 35.130 8.079 -4.966 1.00 78.50 101 ALA A O 1
ATOM 770 N N . TYR A 1 102 ? 34.197 6.953 -3.259 1.00 77.44 102 TYR A N 1
ATOM 771 C CA . TYR A 1 102 ? 35.408 6.224 -2.876 1.00 77.44 102 TYR A CA 1
ATOM 772 C C . TYR A 1 102 ? 35.880 5.251 -3.975 1.00 77.44 102 TYR A C 1
ATOM 774 O O . TYR A 1 102 ? 37.063 5.197 -4.326 1.00 77.44 102 TYR A O 1
ATOM 782 N N . ARG A 1 103 ? 34.949 4.508 -4.587 1.00 74.88 103 ARG A N 1
ATOM 783 C CA . ARG A 1 103 ? 35.232 3.627 -5.734 1.00 74.88 103 ARG A CA 1
ATOM 784 C C . ARG A 1 103 ? 35.742 4.401 -6.951 1.00 74.88 103 ARG A C 1
ATOM 786 O O . ARG A 1 103 ? 36.665 3.941 -7.612 1.00 74.88 103 ARG A O 1
ATOM 793 N N . LEU A 1 104 ? 35.196 5.581 -7.231 1.00 65.75 104 LEU A N 1
ATOM 794 C CA . LEU A 1 104 ? 35.627 6.397 -8.366 1.00 65.75 104 LEU A CA 1
ATOM 795 C C . LEU A 1 104 ? 37.061 6.923 -8.182 1.00 65.75 104 LEU A C 1
ATOM 797 O O . LEU A 1 104 ? 37.831 6.958 -9.138 1.00 65.75 104 LEU A O 1
ATOM 801 N N . GLN A 1 105 ? 37.459 7.240 -6.947 1.00 59.06 105 GLN A N 1
ATOM 802 C CA . GLN A 1 105 ? 38.837 7.624 -6.622 1.00 59.06 105 GLN A CA 1
ATOM 803 C C . GLN A 1 105 ? 39.852 6.494 -6.861 1.00 59.06 105 GLN A C 1
ATOM 805 O O . GLN A 1 105 ? 40.983 6.759 -7.262 1.00 59.06 105 GLN A O 1
ATOM 810 N N . SER A 1 106 ? 39.452 5.233 -6.667 1.00 55.75 106 SER A N 1
ATOM 811 C CA . SER A 1 106 ? 40.313 4.070 -6.942 1.00 55.75 106 SER A CA 1
ATOM 812 C C . SER A 1 106 ? 40.363 3.672 -8.424 1.00 55.75 106 SER A C 1
ATOM 814 O O . SER A 1 106 ? 41.285 2.964 -8.824 1.00 55.75 106 SER A O 1
ATOM 816 N N . ALA A 1 107 ? 39.436 4.173 -9.248 1.00 54.44 107 ALA A N 1
ATOM 817 C CA . ALA A 1 107 ? 39.374 3.916 -10.689 1.00 54.44 107 ALA A CA 1
ATOM 818 C C . ALA A 1 107 ? 40.252 4.857 -11.545 1.00 54.44 107 ALA A C 1
ATOM 820 O O . ALA A 1 107 ? 40.438 4.593 -12.727 1.00 54.44 107 ALA A O 1
ATOM 821 N N . LEU A 1 108 ? 40.833 5.924 -10.976 1.00 46.69 108 LEU A N 1
ATOM 822 C CA . LEU A 1 108 ? 41.730 6.854 -11.689 1.00 46.69 108 LEU A CA 1
ATOM 823 C C . LEU A 1 108 ? 43.204 6.402 -11.724 1.00 46.69 108 LEU A C 1
ATOM 825 O O . LEU A 1 108 ? 44.098 7.215 -11.954 1.00 46.69 108 LEU A O 1
ATOM 829 N N . ARG A 1 109 ? 43.491 5.112 -11.507 1.00 42.53 109 ARG A N 1
ATOM 830 C CA . ARG A 1 109 ? 44.809 4.555 -11.844 1.00 42.53 109 ARG A CA 1
ATOM 831 C C . ARG A 1 109 ? 44.814 4.230 -13.339 1.00 42.53 109 ARG A C 1
ATOM 833 O O . ARG A 1 109 ? 43.968 3.442 -13.756 1.00 42.53 109 ARG A O 1
ATOM 840 N N . PRO A 1 110 ? 45.720 4.802 -14.150 1.00 40.31 110 PRO A N 1
ATOM 841 C CA . PRO A 1 110 ? 45.804 4.444 -15.557 1.00 40.31 110 PRO A CA 1
ATOM 842 C C . PRO A 1 110 ? 46.210 2.970 -15.649 1.00 40.31 110 PRO A C 1
ATOM 844 O O . PRO A 1 110 ? 47.314 2.593 -15.266 1.00 40.31 110 PRO A O 1
ATOM 847 N N . SER A 1 111 ? 45.286 2.121 -16.093 1.00 45.84 111 SER A N 1
ATOM 848 C CA . SER A 1 111 ? 45.597 0.747 -16.466 1.00 45.84 111 SER A CA 1
ATOM 849 C C . SER A 1 111 ? 46.359 0.779 -17.785 1.00 45.84 111 SER A C 1
ATOM 851 O O . SER A 1 111 ? 45.824 1.260 -18.787 1.00 45.84 111 SER A O 1
ATOM 853 N N . GLU A 1 112 ? 47.586 0.264 -17.793 1.00 40.91 112 GLU A N 1
ATOM 854 C CA . GLU A 1 112 ? 48.281 -0.065 -19.034 1.00 40.91 112 GLU A CA 1
ATOM 855 C C . GLU A 1 112 ? 47.392 -0.989 -19.873 1.00 40.91 112 GLU A C 1
ATOM 857 O O . GLU A 1 112 ? 46.849 -1.987 -19.390 1.00 40.91 112 GLU A O 1
ATOM 862 N N . ILE A 1 113 ? 47.186 -0.607 -21.131 1.00 43.41 113 ILE A N 1
ATOM 863 C CA . ILE A 1 113 ? 46.369 -1.353 -22.083 1.00 43.41 113 ILE A CA 1
ATOM 864 C C . ILE A 1 113 ? 47.117 -2.650 -22.403 1.00 43.41 113 ILE A C 1
ATOM 866 O O . ILE A 1 113 ? 48.070 -2.655 -23.177 1.00 43.41 113 ILE A O 1
ATOM 870 N N . SER A 1 114 ? 46.682 -3.756 -21.799 1.00 35.09 114 SER A N 1
ATOM 871 C CA . SER A 1 114 ? 47.114 -5.092 -22.202 1.00 35.09 114 SER A CA 1
ATOM 872 C C . SER A 1 114 ? 46.430 -5.467 -23.517 1.00 35.09 114 SER A C 1
ATOM 874 O O . SER A 1 114 ? 45.207 -5.385 -23.650 1.00 35.09 114 SER A O 1
ATOM 876 N N . VAL A 1 115 ? 47.236 -5.885 -24.492 1.00 43.53 115 VAL A N 1
ATOM 877 C CA . VAL A 1 115 ? 46.870 -6.206 -25.886 1.00 43.53 115 VAL A CA 1
ATOM 878 C C . VAL A 1 115 ? 45.941 -7.438 -25.998 1.00 43.53 115 VAL A C 1
ATOM 880 O O . VAL A 1 115 ? 45.541 -7.829 -27.089 1.00 43.53 115 VAL A O 1
ATOM 883 N N . SER A 1 116 ? 45.507 -8.033 -24.883 1.00 45.25 116 SER A N 1
ATOM 884 C CA . SER A 1 116 ? 44.565 -9.161 -24.864 1.00 45.25 116 SER A CA 1
ATOM 885 C C . SER A 1 116 ? 43.090 -8.781 -25.079 1.00 45.25 116 SER A C 1
ATOM 887 O O . SER A 1 116 ? 42.270 -9.671 -25.296 1.00 45.25 116 SER A O 1
ATOM 889 N N . SER A 1 117 ? 42.722 -7.492 -25.072 1.00 43.50 117 SER A N 1
ATOM 890 C CA . SER A 1 117 ? 41.336 -7.046 -25.325 1.00 43.50 117 SER A CA 1
ATOM 891 C C . SER A 1 117 ? 40.972 -6.898 -26.811 1.00 43.50 117 SER A C 1
ATOM 893 O O . SER A 1 117 ? 39.817 -6.632 -27.132 1.00 43.50 117 SER A O 1
ATOM 895 N N . ALA A 1 118 ? 41.923 -7.129 -27.723 1.00 44.72 118 ALA A N 1
ATOM 896 C CA . ALA A 1 118 ? 41.694 -7.156 -29.170 1.00 44.72 118 ALA A CA 1
ATOM 897 C C . ALA A 1 118 ? 41.339 -8.561 -29.705 1.00 44.72 118 ALA A C 1
ATOM 899 O O . ALA A 1 118 ? 41.532 -8.847 -30.886 1.00 44.72 118 ALA A O 1
ATOM 900 N N . LEU A 1 119 ? 40.822 -9.454 -28.856 1.00 41.19 119 LEU A N 1
ATOM 901 C CA . LEU A 1 119 ? 40.203 -10.692 -29.321 1.00 41.19 119 LEU A CA 1
ATOM 902 C C . LEU A 1 119 ? 38.805 -10.367 -29.855 1.00 41.19 119 LEU A C 1
ATOM 904 O O . LEU A 1 119 ? 37.898 -10.014 -29.102 1.00 41.19 119 LEU A O 1
ATOM 908 N N . VAL A 1 120 ? 38.673 -10.470 -31.178 1.00 48.78 120 VAL A N 1
ATOM 909 C CA . VAL A 1 120 ? 37.415 -10.436 -31.930 1.00 48.78 120 VAL A CA 1
ATOM 910 C C . VAL A 1 120 ? 36.421 -11.375 -31.247 1.00 48.78 120 VAL A C 1
ATOM 912 O O . VAL A 1 120 ? 36.556 -12.592 -31.288 1.00 48.78 120 VAL A O 1
ATOM 915 N N . SER A 1 121 ? 35.463 -10.788 -30.539 1.00 43.38 121 SER A N 1
ATOM 916 C CA . SER A 1 121 ? 34.398 -11.514 -29.861 1.00 43.38 121 SER A CA 1
ATOM 917 C C . SER A 1 121 ? 33.342 -11.915 -30.891 1.00 43.38 121 SER A C 1
ATOM 919 O O . SER A 1 121 ? 32.855 -11.051 -31.615 1.00 43.38 121 SER A O 1
ATOM 921 N N . ASP A 1 122 ? 32.925 -13.187 -30.901 1.00 53.16 122 ASP A N 1
ATOM 922 C CA . ASP A 1 122 ? 31.803 -13.726 -31.704 1.00 53.16 122 ASP A CA 1
ATOM 923 C C . ASP A 1 122 ? 30.427 -13.115 -31.357 1.00 53.16 122 ASP A C 1
ATOM 925 O O . ASP A 1 122 ? 29.375 -13.570 -31.820 1.00 53.16 122 ASP A O 1
ATOM 929 N N . ARG A 1 123 ? 30.397 -12.088 -30.503 1.00 55.25 123 ARG A N 1
ATOM 930 C CA . ARG A 1 123 ? 29.172 -11.385 -30.144 1.00 55.25 123 ARG A CA 1
ATOM 931 C C . ARG A 1 123 ? 28.662 -10.563 -31.338 1.00 55.25 123 ARG A C 1
ATOM 933 O O . ARG A 1 123 ? 29.456 -9.934 -32.040 1.00 55.25 123 ARG A O 1
ATOM 940 N N . PRO A 1 124 ? 27.342 -10.535 -31.579 1.00 62.75 124 PRO A N 1
ATOM 941 C CA . PRO A 1 124 ? 26.775 -9.666 -32.601 1.00 62.75 124 PRO A CA 1
ATOM 942 C C . PRO A 1 124 ? 27.024 -8.193 -32.253 1.00 62.75 124 PRO A C 1
ATOM 944 O O . PRO A 1 124 ? 27.039 -7.833 -31.079 1.00 62.75 124 PRO A O 1
ATOM 947 N N . LEU A 1 125 ? 27.193 -7.355 -33.278 1.00 73.62 125 LEU A N 1
ATOM 948 C CA . LEU A 1 125 ? 27.466 -5.926 -33.100 1.00 73.62 125 LEU A CA 1
ATOM 949 C C . LEU A 1 125 ? 26.257 -5.210 -32.497 1.00 73.62 125 LEU A C 1
ATOM 951 O O . LEU A 1 125 ? 25.122 -5.378 -32.966 1.00 73.62 125 LEU A O 1
ATOM 955 N N . ASP A 1 126 ? 26.532 -4.359 -31.515 1.00 72.69 126 ASP A N 1
ATOM 956 C CA . ASP A 1 126 ? 25.548 -3.478 -30.896 1.00 72.69 126 ASP A CA 1
ATOM 957 C C . ASP A 1 126 ? 25.596 -2.055 -31.479 1.00 72.69 126 ASP A C 1
ATOM 959 O O . ASP A 1 126 ? 26.529 -1.628 -32.165 1.00 72.69 126 ASP A O 1
ATOM 963 N N . ALA A 1 127 ? 24.532 -1.286 -31.242 1.00 63.72 127 ALA A N 1
ATOM 964 C CA . ALA A 1 127 ? 24.390 0.048 -31.811 1.00 63.72 127 ALA A CA 1
ATOM 965 C C . ALA A 1 127 ? 25.457 1.021 -31.275 1.00 63.72 127 ALA A C 1
ATOM 967 O O . ALA A 1 127 ? 25.413 1.415 -30.112 1.00 63.72 127 ALA A O 1
ATOM 968 N N . GLY A 1 128 ? 26.344 1.484 -32.160 1.00 64.38 128 GLY A N 1
ATOM 969 C CA . GLY A 1 128 ? 27.420 2.431 -31.833 1.00 64.38 128 GLY A CA 1
ATOM 970 C C . GLY A 1 128 ? 28.813 1.802 -31.773 1.00 64.38 128 GLY A C 1
ATOM 971 O O . GLY A 1 128 ? 29.786 2.535 -31.615 1.00 64.38 128 GLY A O 1
ATOM 972 N N . GLU A 1 129 ? 28.917 0.483 -31.937 1.00 72.75 129 GLU A N 1
ATOM 973 C CA . GLU A 1 129 ? 30.197 -0.208 -32.092 1.00 72.75 129 GLU A CA 1
ATOM 974 C C . GLU A 1 129 ? 30.790 0.001 -33.501 1.00 72.75 129 GLU A C 1
ATOM 976 O O . GLU A 1 129 ? 30.041 0.249 -34.456 1.00 72.75 129 GLU A O 1
ATOM 981 N N . PRO A 1 130 ? 32.129 -0.067 -33.657 1.00 70.94 130 PRO A N 1
ATOM 982 C CA . PRO A 1 130 ? 32.764 -0.008 -34.970 1.00 70.94 130 PRO A CA 1
ATOM 983 C C . PRO A 1 130 ? 32.244 -1.143 -35.865 1.00 70.94 130 PRO A C 1
ATOM 985 O O . PRO A 1 130 ? 32.247 -2.305 -35.472 1.00 70.94 130 PRO A O 1
ATOM 988 N N . ASP A 1 131 ? 31.792 -0.788 -37.070 1.00 70.00 131 ASP A N 1
ATOM 989 C CA . ASP A 1 131 ? 31.137 -1.679 -38.038 1.00 70.00 131 ASP A CA 1
ATOM 990 C C . ASP A 1 131 ? 32.069 -1.959 -39.234 1.00 70.00 131 ASP A C 1
ATOM 992 O O . ASP A 1 131 ? 31.947 -1.308 -40.277 1.00 70.00 131 ASP A O 1
ATOM 996 N N . PRO A 1 132 ? 33.026 -2.901 -39.107 1.00 71.75 132 PRO A N 1
ATOM 997 C CA . PRO A 1 132 ? 34.019 -3.185 -40.147 1.00 71.75 132 PRO A CA 1
ATOM 998 C C . PRO A 1 132 ? 33.414 -3.797 -41.420 1.00 71.75 132 PRO A C 1
ATOM 1000 O O . PRO A 1 132 ? 34.059 -3.798 -42.464 1.00 71.75 132 PRO A O 1
ATOM 1003 N N . LEU A 1 133 ? 32.182 -4.310 -41.345 1.00 72.50 133 LEU A N 1
ATOM 1004 C CA . LEU A 1 133 ? 31.471 -4.961 -42.451 1.00 72.50 133 LEU A CA 1
ATOM 1005 C C . LEU A 1 133 ? 30.402 -4.051 -43.090 1.00 72.50 133 LEU A C 1
ATOM 1007 O O . LEU A 1 133 ? 29.670 -4.486 -43.977 1.00 72.50 133 LEU A O 1
ATOM 1011 N N . HIS A 1 134 ? 30.321 -2.784 -42.666 1.00 78.50 134 HIS A N 1
ATOM 1012 C CA . HIS A 1 134 ? 29.396 -1.763 -43.175 1.00 78.50 134 HIS A CA 1
ATOM 1013 C C . HIS A 1 134 ? 27.900 -2.158 -43.158 1.00 78.50 134 HIS A C 1
ATOM 1015 O O . HIS A 1 134 ? 27.090 -1.627 -43.934 1.00 78.50 134 HIS A O 1
ATOM 1021 N N . PHE A 1 135 ? 27.482 -3.034 -42.240 1.00 78.81 135 PHE A N 1
ATOM 1022 C CA . PHE A 1 135 ? 26.081 -3.454 -42.098 1.00 78.81 135 PHE A CA 1
ATOM 1023 C C . PHE A 1 135 ? 25.130 -2.306 -41.750 1.00 78.81 135 PHE A C 1
ATOM 1025 O O . PHE A 1 135 ? 23.944 -2.345 -42.085 1.00 78.81 135 PHE A O 1
ATOM 1032 N N . SER A 1 136 ? 25.636 -1.245 -41.130 1.00 76.88 136 SER A N 1
ATOM 1033 C CA . SER A 1 136 ? 24.895 -0.029 -40.794 1.00 76.88 136 SER A CA 1
ATOM 1034 C C . SER A 1 136 ? 24.279 0.667 -42.013 1.00 76.88 136 SER A C 1
ATOM 1036 O O . SER A 1 136 ? 23.255 1.346 -41.879 1.00 76.88 136 SER A O 1
ATOM 1038 N N . VAL A 1 137 ? 24.864 0.530 -43.208 1.00 80.00 137 VAL A N 1
ATOM 1039 C CA . VAL A 1 137 ? 24.303 1.080 -44.455 1.00 80.00 137 VAL A CA 1
ATOM 1040 C C . VAL A 1 137 ? 23.083 0.265 -44.888 1.00 80.00 137 VAL A C 1
ATOM 1042 O O . VAL A 1 137 ? 22.023 0.834 -45.155 1.00 80.00 137 VAL A O 1
ATOM 1045 N N . ILE A 1 138 ? 23.205 -1.064 -44.866 1.00 81.38 138 ILE A N 1
ATOM 1046 C CA . ILE A 1 138 ? 22.138 -2.003 -45.236 1.00 81.38 138 ILE A CA 1
ATOM 1047 C C . ILE A 1 138 ? 20.970 -1.894 -44.248 1.00 81.38 138 ILE A C 1
ATOM 1049 O O . ILE A 1 138 ? 19.820 -1.738 -44.659 1.00 81.38 138 ILE A O 1
ATOM 1053 N N . ALA A 1 139 ? 21.260 -1.866 -42.944 1.00 82.88 139 ALA A N 1
ATOM 1054 C CA . ALA A 1 139 ? 20.263 -1.680 -41.893 1.00 82.88 139 ALA A CA 1
ATOM 1055 C C . ALA A 1 139 ? 19.485 -0.361 -42.050 1.0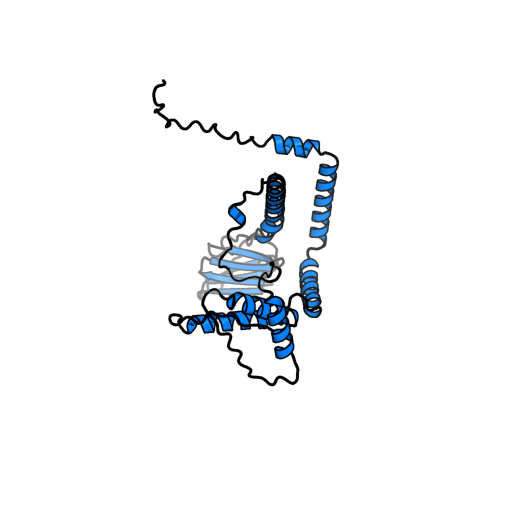0 82.88 139 ALA A C 1
ATOM 1057 O O . ALA A 1 139 ? 18.264 -0.332 -41.884 1.00 82.88 139 ALA A O 1
ATOM 1058 N N . ARG A 1 140 ? 20.160 0.739 -42.418 1.00 82.06 140 ARG A N 1
ATOM 1059 C CA . ARG A 1 140 ? 19.494 2.023 -42.703 1.00 82.06 140 ARG A CA 1
ATOM 1060 C C . ARG A 1 140 ? 18.614 1.956 -43.950 1.00 82.06 140 ARG A C 1
ATOM 1062 O O . ARG A 1 140 ? 17.519 2.515 -43.926 1.00 82.06 140 ARG A O 1
ATOM 1069 N N . GLY A 1 141 ? 19.066 1.285 -45.010 1.00 83.00 141 GLY A N 1
ATOM 1070 C CA . GLY A 1 141 ? 18.282 1.070 -46.231 1.00 83.00 141 GLY A CA 1
ATOM 1071 C C . GLY A 1 141 ? 17.003 0.278 -45.960 1.00 83.00 141 GLY A C 1
ATOM 1072 O O . GLY A 1 141 ? 15.909 0.751 -46.267 1.00 83.00 141 GLY A O 1
ATOM 1073 N N . LEU A 1 142 ? 17.131 -0.861 -45.276 1.00 82.31 142 LEU A N 1
ATOM 1074 C CA . LEU A 1 142 ? 16.000 -1.689 -44.848 1.00 82.31 142 LEU A CA 1
ATOM 1075 C C . LEU A 1 142 ? 15.054 -0.922 -43.920 1.00 82.31 142 LEU A C 1
ATOM 1077 O O . LEU A 1 142 ? 13.844 -0.951 -44.111 1.00 82.31 142 LEU A O 1
ATOM 1081 N N . SER A 1 143 ? 15.587 -0.161 -42.963 1.00 81.94 143 SER A N 1
ATOM 1082 C CA . SER A 1 143 ? 14.773 0.693 -42.095 1.00 81.94 143 SER A CA 1
ATOM 1083 C C . SER A 1 143 ? 13.993 1.751 -42.881 1.00 81.94 143 SER A C 1
ATOM 1085 O O . SER A 1 143 ? 12.863 2.057 -42.519 1.00 81.94 143 SER A O 1
ATOM 1087 N N . ARG A 1 144 ? 14.559 2.345 -43.939 1.00 83.12 144 ARG A N 1
ATOM 1088 C CA . ARG A 1 144 ? 13.822 3.298 -44.791 1.00 83.12 144 ARG A CA 1
ATOM 1089 C C . ARG A 1 144 ? 12.714 2.604 -45.576 1.00 83.12 144 ARG A C 1
ATOM 1091 O O . ARG A 1 144 ? 11.605 3.120 -45.609 1.00 83.12 144 ARG A O 1
ATOM 1098 N N . PHE A 1 145 ? 13.007 1.439 -46.144 1.00 84.44 145 PHE A N 1
ATOM 1099 C CA . PHE A 1 145 ? 12.037 0.634 -46.884 1.00 84.44 145 PHE A CA 1
ATOM 1100 C C . PHE A 1 145 ? 10.847 0.207 -46.009 1.00 84.44 145 PHE A C 1
ATOM 1102 O O . PHE A 1 145 ? 9.692 0.387 -46.390 1.00 84.44 145 PHE A O 1
ATOM 1109 N N . LEU A 1 146 ? 11.127 -0.275 -44.795 1.00 81.25 146 LEU A N 1
ATOM 1110 C CA . LEU A 1 146 ? 10.118 -0.724 -43.831 1.00 81.25 146 LEU A CA 1
ATOM 1111 C C . LEU A 1 146 ? 9.218 0.393 -43.297 1.00 81.25 146 LEU A C 1
ATOM 1113 O O . LEU A 1 146 ? 8.105 0.125 -42.864 1.00 81.25 146 LEU A O 1
ATOM 1117 N N . ARG A 1 147 ? 9.701 1.636 -43.292 1.00 78.12 147 ARG A N 1
ATOM 1118 C CA . ARG A 1 147 ? 8.954 2.800 -42.792 1.00 78.12 147 ARG A CA 1
ATOM 1119 C C . ARG A 1 147 ? 8.185 3.541 -43.877 1.00 78.12 147 ARG A C 1
ATOM 1121 O O . ARG A 1 147 ? 7.514 4.520 -43.570 1.00 78.12 147 ARG A O 1
ATOM 1128 N N . HIS A 1 148 ? 8.341 3.142 -45.133 1.00 81.31 148 HIS A N 1
ATOM 1129 C CA . HIS A 1 148 ? 7.718 3.831 -46.248 1.00 81.31 148 HIS A CA 1
ATOM 1130 C C . HIS A 1 148 ? 6.202 3.581 -46.245 1.00 81.31 148 HIS A C 1
ATOM 1132 O O . HIS A 1 148 ? 5.770 2.436 -46.175 1.00 81.31 148 HIS A O 1
ATOM 1138 N N . GLU A 1 149 ? 5.390 4.637 -46.346 1.00 68.06 149 GLU A N 1
ATOM 1139 C CA . GLU A 1 149 ? 3.920 4.557 -46.214 1.00 68.06 149 GLU A CA 1
ATOM 1140 C C . GLU A 1 149 ? 3.245 3.702 -47.300 1.00 68.06 149 GLU A C 1
ATOM 1142 O O . GLU A 1 149 ? 2.158 3.173 -47.098 1.00 68.06 149 GLU A O 1
ATOM 1147 N N . GLN A 1 150 ? 3.902 3.535 -48.451 1.00 75.75 150 GLN A N 1
ATOM 1148 C CA . GLN A 1 150 ? 3.417 2.677 -49.540 1.00 75.75 150 GLN A CA 1
ATOM 1149 C C . GLN A 1 150 ? 3.742 1.188 -49.332 1.00 75.75 150 GLN A C 1
ATOM 1151 O O . GLN A 1 150 ? 3.247 0.345 -50.079 1.00 75.75 150 GLN A O 1
ATOM 1156 N N . THR A 1 151 ? 4.563 0.847 -48.336 1.00 73.62 151 THR A N 1
ATOM 1157 C CA . THR A 1 151 ? 4.863 -0.543 -47.985 1.00 73.62 151 THR A CA 1
ATOM 1158 C C . THR A 1 151 ? 3.696 -1.095 -47.164 1.00 73.62 151 THR A C 1
ATOM 1160 O O . THR A 1 151 ? 3.602 -0.856 -45.962 1.00 73.62 151 THR A O 1
ATOM 1163 N N . GLN A 1 152 ? 2.770 -1.807 -47.813 1.00 63.75 152 GLN A N 1
ATOM 1164 C CA . GLN A 1 152 ? 1.604 -2.389 -47.141 1.00 63.75 152 GLN A CA 1
ATOM 1165 C C . GLN A 1 152 ? 2.007 -3.615 -46.292 1.00 63.75 152 GLN A C 1
ATOM 1167 O O . GLN A 1 152 ? 2.661 -4.521 -46.813 1.00 63.75 152 GLN A O 1
ATOM 1172 N N . PRO A 1 153 ? 1.637 -3.682 -45.000 1.00 68.25 153 PRO A N 1
ATOM 1173 C CA . PRO A 1 153 ? 1.831 -4.877 -44.179 1.00 68.25 153 PRO A CA 1
ATOM 1174 C C . PRO A 1 153 ? 0.808 -5.982 -44.527 1.00 68.25 153 PRO A C 1
ATOM 1176 O O . PRO A 1 153 ? -0.290 -5.660 -44.983 1.00 68.25 153 PRO A O 1
ATOM 1179 N N . PRO A 1 154 ? 1.103 -7.273 -44.257 1.00 61.03 154 PRO A N 1
ATOM 1180 C CA . PRO A 1 154 ? 2.299 -7.801 -43.596 1.00 61.03 154 PRO A CA 1
ATOM 1181 C C . PRO A 1 154 ? 3.464 -8.045 -44.569 1.00 61.03 154 PRO A C 1
ATOM 1183 O O . PRO A 1 154 ? 3.292 -8.603 -45.647 1.00 61.03 154 PRO A O 1
ATOM 1186 N N . LEU A 1 155 ? 4.675 -7.676 -44.146 1.00 75.75 155 LEU A N 1
ATOM 1187 C CA . LEU A 1 155 ? 5.908 -7.891 -44.900 1.00 75.75 155 LEU A CA 1
ATOM 1188 C C . LEU A 1 155 ? 6.828 -8.847 -44.137 1.00 75.75 155 LEU A C 1
ATOM 1190 O O . LEU A 1 155 ? 7.126 -8.630 -42.962 1.00 75.75 155 LEU A O 1
ATOM 1194 N N . THR A 1 156 ? 7.319 -9.877 -44.821 1.00 80.06 156 THR A N 1
ATOM 1195 C CA . THR A 1 156 ? 8.279 -10.842 -44.275 1.00 80.06 156 THR A CA 1
ATOM 1196 C C . THR A 1 156 ? 9.637 -10.641 -44.935 1.00 80.06 156 THR A C 1
ATOM 1198 O O . THR A 1 156 ? 9.740 -10.630 -46.158 1.00 80.06 156 THR A O 1
ATOM 1201 N N . ILE A 1 157 ? 10.689 -10.496 -44.127 1.00 80.00 157 ILE A N 1
ATOM 1202 C CA . ILE A 1 157 ? 12.073 -10.394 -44.603 1.00 80.00 157 ILE A CA 1
ATOM 1203 C C . ILE A 1 157 ? 12.828 -11.639 -44.142 1.00 80.00 157 ILE A C 1
ATOM 1205 O O . ILE A 1 157 ? 12.892 -11.916 -42.946 1.00 80.00 157 ILE A O 1
ATOM 1209 N N . ALA A 1 158 ? 13.422 -12.363 -45.090 1.00 82.50 158 ALA A N 1
ATOM 1210 C CA . ALA A 1 158 ? 14.322 -13.478 -44.819 1.00 82.50 158 ALA A CA 1
ATOM 1211 C C . ALA A 1 158 ? 15.773 -13.048 -45.078 1.00 82.50 158 ALA A C 1
ATOM 1213 O O . ALA A 1 158 ? 16.087 -12.521 -46.143 1.00 82.50 158 ALA A O 1
ATOM 1214 N N . VAL A 1 159 ? 16.659 -13.275 -44.105 1.00 82.31 159 VAL A N 1
ATOM 1215 C CA . VAL A 1 159 ? 18.099 -13.002 -44.224 1.00 82.31 159 VAL A CA 1
ATOM 1216 C C . VAL A 1 159 ? 18.849 -14.331 -44.201 1.00 82.31 159 VAL A C 1
ATOM 1218 O O . VAL A 1 159 ? 18.897 -15.004 -43.173 1.00 82.31 159 VAL A O 1
ATOM 1221 N N . THR A 1 160 ? 19.446 -14.709 -45.329 1.00 82.00 160 THR A N 1
ATOM 1222 C CA . THR A 1 160 ? 20.157 -15.984 -45.506 1.00 82.00 160 THR A CA 1
ATOM 1223 C C . THR A 1 160 ? 21.654 -15.763 -45.713 1.00 82.00 160 THR A C 1
ATOM 1225 O O . THR A 1 160 ? 22.067 -14.757 -46.281 1.00 82.00 160 THR A O 1
ATOM 1228 N N . GLY A 1 161 ? 22.481 -16.705 -45.262 1.00 81.94 161 GLY A N 1
ATOM 1229 C CA . GLY A 1 161 ? 23.934 -16.673 -45.457 1.00 81.94 161 GLY A CA 1
ATOM 1230 C C . GLY A 1 161 ? 24.647 -17.696 -44.576 1.00 81.94 161 GLY A C 1
ATOM 1231 O O . GLY A 1 161 ? 24.040 -18.223 -43.641 1.00 81.94 161 GLY A O 1
ATOM 1232 N N . GLU A 1 162 ? 25.928 -17.938 -44.833 1.00 80.75 162 GLU A N 1
ATOM 1233 C CA . GLU A 1 162 ? 26.754 -18.897 -44.082 1.00 80.75 162 GLU A CA 1
ATOM 1234 C C . GLU A 1 162 ? 26.933 -18.521 -42.603 1.00 80.75 162 GLU A C 1
ATOM 1236 O O . GLU A 1 162 ? 26.649 -17.398 -42.175 1.00 80.75 162 GLU A O 1
ATOM 1241 N N . TRP A 1 163 ? 27.357 -19.470 -41.772 1.00 70.62 163 TRP A N 1
ATOM 1242 C CA . TRP A 1 163 ? 27.623 -19.192 -40.361 1.00 70.62 163 TRP A CA 1
ATOM 1243 C C . TRP A 1 163 ? 28.744 -18.143 -40.213 1.00 70.62 163 TRP A C 1
ATOM 1245 O O . TRP A 1 163 ? 29.671 -18.108 -41.011 1.00 70.62 163 TRP A O 1
ATOM 1255 N N . GLY A 1 164 ? 28.621 -17.234 -39.240 1.00 73.88 164 GLY A N 1
ATOM 1256 C CA . GLY A 1 164 ? 29.602 -16.157 -39.029 1.00 73.88 164 GLY A CA 1
ATOM 1257 C C . GLY A 1 164 ? 29.473 -14.929 -39.946 1.00 73.88 164 GLY A C 1
ATOM 1258 O O . GLY A 1 164 ? 30.160 -13.940 -39.726 1.00 73.88 164 GLY A O 1
ATOM 1259 N N . THR A 1 165 ? 28.543 -14.898 -40.910 1.00 76.88 165 THR A N 1
ATOM 1260 C CA . THR A 1 165 ? 28.395 -13.756 -41.845 1.00 76.88 165 THR A CA 1
ATOM 1261 C C . THR A 1 165 ? 27.779 -12.481 -41.244 1.00 76.88 165 THR A C 1
ATOM 1263 O O . THR A 1 165 ? 27.407 -11.573 -41.980 1.00 76.88 165 THR A O 1
ATOM 1266 N N . GLY A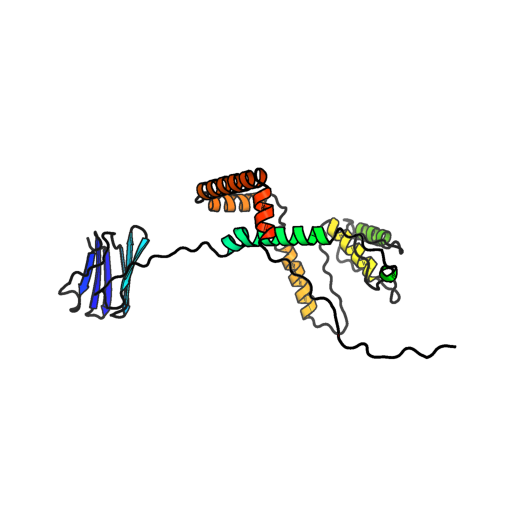 1 166 ? 27.609 -12.394 -39.920 1.00 80.12 166 GLY A N 1
ATOM 1267 C CA . GLY A 1 166 ? 27.112 -11.178 -39.259 1.00 80.12 166 GLY A CA 1
ATOM 1268 C C . GLY A 1 166 ? 25.604 -10.909 -39.382 1.00 80.12 166 GLY A C 1
ATOM 1269 O O . GLY A 1 166 ? 25.156 -9.800 -39.102 1.00 80.12 166 GLY A O 1
ATOM 1270 N N . LYS A 1 167 ? 24.785 -11.906 -39.748 1.00 84.88 167 LYS A N 1
ATOM 1271 C CA . LYS A 1 167 ? 23.314 -11.760 -39.856 1.00 84.88 167 LYS A CA 1
ATOM 1272 C C . LYS A 1 167 ? 22.670 -11.202 -38.582 1.00 84.88 167 LYS A C 1
ATOM 1274 O O . LYS A 1 167 ? 21.851 -10.291 -38.649 1.00 84.88 167 LYS A O 1
ATOM 1279 N N . SER A 1 168 ? 23.066 -11.724 -37.421 1.00 81.06 168 SER A N 1
ATOM 1280 C CA . SER A 1 168 ? 22.568 -11.261 -36.121 1.00 81.06 168 SER A CA 1
ATOM 1281 C C . SER A 1 168 ? 22.957 -9.804 -35.852 1.00 81.06 168 SER A C 1
ATOM 1283 O O . SER A 1 168 ? 22.128 -9.027 -35.389 1.00 81.06 168 SER A O 1
ATOM 1285 N N . SER A 1 169 ? 24.174 -9.405 -36.236 1.00 80.06 169 SER A N 1
ATOM 1286 C CA . SER A 1 169 ? 24.649 -8.018 -36.169 1.00 80.06 169 SER A CA 1
ATOM 1287 C C . SER A 1 169 ? 23.812 -7.086 -37.052 1.00 80.06 169 SER A C 1
ATOM 1289 O O . SER A 1 169 ? 23.346 -6.045 -36.592 1.00 80.06 169 SER A O 1
ATOM 1291 N N . LEU A 1 170 ? 23.541 -7.478 -38.303 1.00 82.88 170 LEU A N 1
ATOM 1292 C CA . LEU A 1 170 ? 22.684 -6.712 -39.216 1.00 82.88 170 LEU A CA 1
ATOM 1293 C C . LEU A 1 170 ? 21.274 -6.518 -38.638 1.00 82.88 170 LEU A C 1
ATOM 1295 O O . LEU A 1 170 ? 20.724 -5.414 -38.683 1.00 82.88 170 LEU A O 1
ATOM 1299 N N . MET A 1 171 ? 20.701 -7.578 -38.070 1.00 83.75 171 MET A N 1
ATOM 1300 C CA . MET A 1 171 ? 19.370 -7.535 -37.473 1.00 83.75 171 MET A CA 1
ATOM 1301 C C . MET A 1 171 ? 19.315 -6.669 -36.205 1.00 83.75 171 MET A C 1
ATOM 1303 O O . MET A 1 171 ? 18.361 -5.904 -36.040 1.00 83.75 171 MET A O 1
ATOM 1307 N N . ASN A 1 172 ? 20.348 -6.705 -35.357 1.00 82.94 172 ASN A N 1
ATOM 1308 C CA . ASN A 1 172 ? 20.470 -5.821 -34.193 1.00 82.94 172 ASN A CA 1
ATOM 1309 C C . ASN A 1 172 ? 20.546 -4.346 -34.608 1.00 82.94 172 ASN A C 1
ATOM 1311 O O . ASN A 1 172 ? 19.839 -3.499 -34.052 1.00 82.94 172 ASN A O 1
ATOM 1315 N N . LEU A 1 173 ? 21.337 -4.032 -35.637 1.00 83.06 173 LEU A N 1
ATOM 1316 C CA . LEU A 1 173 ? 21.439 -2.676 -36.177 1.00 83.06 173 LEU A CA 1
ATOM 1317 C C . LEU A 1 173 ? 20.127 -2.207 -36.820 1.00 83.06 173 LEU A C 1
ATOM 1319 O O . LEU A 1 173 ? 19.756 -1.037 -36.678 1.00 83.06 173 LEU A O 1
ATOM 1323 N N . LEU A 1 174 ? 19.399 -3.094 -37.503 1.00 83.44 174 LEU A N 1
ATOM 1324 C CA . LEU A 1 174 ? 18.078 -2.791 -38.058 1.00 83.44 174 LEU A CA 1
ATOM 1325 C C . LEU A 1 174 ? 17.067 -2.494 -36.945 1.00 83.44 174 LEU A C 1
ATOM 1327 O O . LEU A 1 174 ? 16.391 -1.463 -36.991 1.00 83.44 174 LEU A O 1
ATOM 1331 N N . LYS A 1 175 ? 17.024 -3.345 -35.914 1.00 83.38 175 LYS A N 1
ATOM 1332 C CA . LYS A 1 175 ? 16.191 -3.169 -34.717 1.00 83.38 175 LYS A CA 1
ATOM 1333 C C . LYS A 1 175 ? 16.461 -1.823 -34.044 1.00 83.38 175 LYS A C 1
ATOM 1335 O O . LYS A 1 175 ? 15.526 -1.066 -33.781 1.00 83.38 175 LYS A O 1
ATOM 1340 N N . ALA A 1 176 ? 17.732 -1.502 -33.810 1.00 79.06 176 ALA A N 1
ATOM 1341 C CA . ALA A 1 176 ? 18.146 -0.253 -33.179 1.00 79.06 176 ALA A CA 1
ATOM 1342 C C . ALA A 1 176 ? 17.816 0.988 -34.025 1.00 79.06 176 ALA A C 1
ATOM 1344 O O . ALA A 1 176 ? 17.533 2.052 -33.478 1.00 79.06 176 ALA A O 1
ATOM 1345 N N . ASN A 1 177 ? 17.839 0.879 -35.357 1.00 81.38 177 ASN A N 1
ATOM 1346 C CA . ASN A 1 177 ? 17.417 1.976 -36.227 1.00 81.38 177 ASN A CA 1
ATOM 1347 C C . ASN A 1 177 ? 15.898 2.160 -36.209 1.00 81.38 177 ASN A C 1
ATOM 1349 O O . ASN A 1 177 ? 15.434 3.289 -36.098 1.00 81.38 177 ASN A O 1
ATOM 1353 N N . LEU A 1 178 ? 15.120 1.080 -36.291 1.00 80.94 178 LEU A N 1
ATOM 1354 C CA . LEU A 1 178 ? 13.656 1.141 -36.260 1.00 80.94 178 LEU A CA 1
ATOM 1355 C C . LEU A 1 178 ? 13.131 1.716 -34.934 1.00 80.94 178 LEU A C 1
ATOM 1357 O O . LEU A 1 178 ? 12.256 2.585 -34.954 1.00 80.94 178 LEU A O 1
ATOM 1361 N N . SER A 1 179 ? 13.727 1.332 -33.801 1.00 80.75 179 SER A N 1
ATOM 1362 C CA . SER A 1 179 ? 13.331 1.838 -32.479 1.00 80.75 179 SER A CA 1
ATOM 1363 C C . SER A 1 179 ? 13.529 3.345 -32.311 1.00 80.75 179 SER A C 1
ATOM 1365 O O . SER A 1 179 ? 12.705 4.005 -31.678 1.00 80.75 179 SER A O 1
ATOM 1367 N N . ARG A 1 180 ? 14.552 3.933 -32.952 1.00 77.31 180 ARG A N 1
ATOM 1368 C CA . ARG A 1 180 ? 14.758 5.396 -32.978 1.00 77.31 180 ARG A CA 1
ATOM 1369 C C . ARG A 1 180 ? 13.620 6.157 -33.659 1.00 77.31 180 ARG A C 1
ATOM 1371 O O . ARG A 1 180 ? 13.459 7.345 -33.399 1.00 77.31 180 ARG A O 1
ATOM 1378 N N . TYR A 1 181 ? 12.839 5.490 -34.505 1.00 76.19 181 TYR A N 1
ATOM 1379 C CA . TYR A 1 181 ? 11.700 6.070 -35.217 1.00 76.19 181 TYR A CA 1
ATOM 1380 C C . TYR A 1 181 ? 10.348 5.612 -34.656 1.00 76.19 181 TYR A C 1
ATOM 1382 O O . TYR A 1 181 ? 9.335 5.730 -35.338 1.00 76.19 181 TYR A O 1
ATOM 1390 N N . GLY A 1 182 ? 10.323 5.100 -33.422 1.00 70.62 182 GLY A N 1
ATOM 1391 C CA . GLY A 1 182 ? 9.086 4.746 -32.721 1.00 70.62 182 GLY A CA 1
ATOM 1392 C C . GLY A 1 182 ? 8.515 3.371 -33.069 1.00 70.62 182 GLY A C 1
ATOM 1393 O O . GLY A 1 182 ? 7.462 3.013 -32.549 1.00 70.62 182 GLY A O 1
ATOM 1394 N N . PHE A 1 183 ? 9.203 2.580 -33.896 1.00 74.25 183 PHE A N 1
ATOM 1395 C CA . PHE A 1 183 ? 8.806 1.202 -34.178 1.00 74.25 183 PHE A CA 1
ATOM 1396 C C . PHE A 1 183 ? 9.247 0.290 -33.037 1.00 74.25 183 PHE A C 1
ATOM 1398 O O . PHE A 1 183 ? 10.404 0.314 -32.615 1.00 74.25 183 PHE A O 1
ATOM 1405 N N . GLN A 1 184 ? 8.335 -0.546 -32.554 1.00 71.00 184 GLN A N 1
ATOM 1406 C CA . GLN A 1 184 ? 8.633 -1.513 -31.506 1.00 71.00 184 GLN A CA 1
ATOM 1407 C C . GLN A 1 184 ? 8.881 -2.879 -32.134 1.00 71.00 184 GLN A C 1
ATOM 1409 O O . GLN A 1 184 ? 8.026 -3.434 -32.817 1.00 71.00 184 GLN A O 1
ATOM 1414 N N . ALA A 1 185 ? 10.089 -3.393 -31.940 1.00 71.12 185 ALA A N 1
ATOM 1415 C CA . ALA A 1 185 ? 10.531 -4.639 -32.541 1.00 71.12 185 ALA A CA 1
ATOM 1416 C C . ALA A 1 185 ? 10.562 -5.751 -31.488 1.00 71.12 185 ALA A C 1
ATOM 1418 O O . ALA A 1 185 ? 11.364 -5.701 -30.550 1.00 71.12 185 ALA A O 1
ATOM 1419 N N . LEU A 1 186 ? 9.722 -6.766 -31.685 1.00 72.19 186 LEU A N 1
ATOM 1420 C CA . LEU A 1 186 ? 9.766 -8.020 -30.939 1.00 72.19 186 LEU A CA 1
ATOM 1421 C C . LEU A 1 186 ? 10.976 -8.839 -31.411 1.00 72.19 186 LEU A C 1
ATOM 1423 O O . LEU A 1 186 ? 11.150 -9.054 -32.609 1.00 72.19 186 LEU A O 1
ATOM 1427 N N . TRP A 1 187 ? 11.815 -9.290 -30.479 1.00 71.38 187 TRP A N 1
ATOM 1428 C CA . TRP A 1 187 ? 12.968 -10.137 -30.785 1.00 71.38 187 TRP A CA 1
ATOM 1429 C C . TRP A 1 187 ? 12.885 -11.439 -30.004 1.00 71.38 187 TRP A C 1
ATOM 1431 O O . TRP A 1 187 ? 12.811 -11.409 -28.778 1.00 71.38 187 TRP A O 1
ATOM 1441 N N . PHE A 1 188 ? 12.953 -12.567 -30.701 1.00 69.25 188 PHE A N 1
ATOM 1442 C CA . PHE A 1 188 ? 13.058 -13.882 -30.086 1.00 69.25 188 PHE A CA 1
ATOM 1443 C C . PHE A 1 188 ? 13.934 -14.785 -30.955 1.00 69.25 188 PHE A C 1
ATOM 1445 O O . PHE A 1 188 ? 13.927 -14.685 -32.181 1.00 69.25 188 PHE A O 1
ATOM 1452 N N . ASN A 1 189 ? 14.700 -15.666 -30.316 1.00 69.50 189 ASN A N 1
ATOM 1453 C CA . ASN A 1 189 ? 15.488 -16.671 -31.019 1.00 69.50 189 ASN A CA 1
ATOM 1454 C C . ASN A 1 189 ? 14.638 -17.934 -31.194 1.00 69.50 189 ASN A C 1
ATOM 1456 O O . ASN A 1 189 ? 14.341 -18.614 -30.217 1.00 69.50 189 ASN A O 1
ATOM 1460 N N . ALA A 1 190 ? 14.275 -18.269 -32.430 1.00 64.56 190 ALA A N 1
ATOM 1461 C CA . ALA A 1 190 ? 13.512 -19.475 -32.744 1.00 64.56 190 ALA A CA 1
ATOM 1462 C C . ALA A 1 190 ? 14.451 -20.651 -33.071 1.00 64.56 190 ALA A C 1
ATOM 1464 O O . ALA A 1 190 ? 14.738 -20.919 -34.235 1.00 64.56 190 ALA A O 1
ATOM 1465 N N . TRP A 1 191 ? 14.958 -21.344 -32.047 1.00 67.94 191 TRP A N 1
ATOM 1466 C CA . TRP A 1 191 ? 15.680 -22.614 -32.227 1.00 67.94 191 TRP A CA 1
ATOM 1467 C C . TRP A 1 191 ? 14.717 -23.802 -32.131 1.00 67.94 191 TRP A C 1
ATOM 1469 O O . TRP A 1 191 ? 13.792 -23.780 -31.322 1.00 67.94 191 TRP A O 1
ATOM 1479 N N . HIS A 1 192 ? 14.980 -24.875 -32.885 1.00 56.84 192 HIS A N 1
ATOM 1480 C CA . HIS A 1 192 ? 14.138 -26.083 -32.984 1.00 56.84 192 HIS A CA 1
ATOM 1481 C C . HIS A 1 192 ? 13.875 -26.841 -31.661 1.00 56.84 192 HIS A C 1
ATOM 1483 O O . HIS A 1 192 ? 13.205 -27.869 -31.677 1.00 56.84 192 HIS A O 1
ATOM 1489 N N . HIS A 1 193 ? 14.412 -26.398 -30.520 1.00 55.88 193 HIS A N 1
ATOM 1490 C CA . HIS A 1 193 ? 14.228 -27.024 -29.200 1.00 55.88 193 HIS A CA 1
ATOM 1491 C C . HIS A 1 193 ? 13.521 -26.116 -28.178 1.00 55.88 193 HIS A C 1
ATOM 1493 O O . HIS A 1 193 ? 13.429 -26.478 -27.006 1.00 55.88 193 HIS A O 1
ATOM 1499 N N . GLN A 1 194 ? 13.021 -24.943 -28.581 1.00 56.12 194 GLN A N 1
ATOM 1500 C CA . GLN A 1 194 ? 12.316 -24.042 -27.665 1.00 56.12 194 GLN A CA 1
ATOM 1501 C C . GLN A 1 194 ? 10.798 -24.262 -27.698 1.00 56.12 194 GLN A C 1
ATOM 1503 O O . GLN A 1 194 ? 10.181 -24.257 -28.760 1.00 56.12 194 GLN A O 1
ATOM 1508 N N . LYS A 1 195 ? 10.207 -24.461 -26.512 1.00 59.47 195 LYS A N 1
ATOM 1509 C CA . LYS A 1 195 ? 8.758 -24.612 -26.300 1.00 59.47 195 LYS A CA 1
ATOM 1510 C C . LYS A 1 195 ? 8.025 -23.284 -26.539 1.00 59.47 195 LYS A C 1
ATOM 1512 O O . LYS A 1 195 ? 8.585 -22.215 -26.296 1.00 59.47 195 LYS A O 1
ATOM 1517 N N . GLU A 1 196 ? 6.754 -23.367 -26.940 1.00 64.44 196 GLU A N 1
ATOM 1518 C CA . GLU A 1 196 ? 5.848 -22.236 -27.241 1.00 64.44 196 GLU A CA 1
ATOM 1519 C C . GLU A 1 196 ? 5.783 -21.164 -26.131 1.00 64.44 196 GLU A C 1
ATOM 1521 O O . GLU A 1 196 ? 5.547 -19.984 -26.389 1.00 64.44 196 GLU A O 1
ATOM 1526 N N . GLU A 1 197 ? 6.085 -21.552 -24.894 1.00 68.06 197 GLU A N 1
ATOM 1527 C CA . GLU A 1 197 ? 6.130 -20.697 -23.705 1.00 68.06 197 GLU A CA 1
ATOM 1528 C C . GLU A 1 197 ? 7.117 -19.517 -23.829 1.00 68.06 197 GLU A C 1
ATOM 1530 O O . GLU A 1 197 ? 6.846 -18.428 -23.319 1.00 68.06 197 GLU A O 1
ATOM 1535 N N . HIS A 1 198 ? 8.236 -19.680 -24.547 1.00 64.38 198 HIS A N 1
ATOM 1536 C CA . HIS A 1 198 ? 9.215 -18.599 -24.740 1.00 64.38 198 HIS A CA 1
ATOM 1537 C C . HIS A 1 198 ? 8.721 -17.514 -25.706 1.00 64.38 198 HIS A C 1
ATOM 1539 O O . HIS A 1 198 ? 9.060 -16.339 -25.545 1.00 64.38 198 HIS A O 1
ATOM 1545 N N . LEU A 1 199 ? 7.883 -17.889 -26.677 1.00 66.50 199 LEU A N 1
ATOM 1546 C CA . LEU A 1 199 ? 7.243 -16.948 -27.595 1.00 66.50 199 LEU A CA 1
ATOM 1547 C C . LEU A 1 199 ? 6.161 -16.140 -26.867 1.00 66.50 199 LEU A C 1
ATOM 1549 O O . LEU A 1 199 ? 6.095 -14.920 -27.021 1.00 66.50 199 LEU A O 1
ATOM 1553 N N . LEU A 1 200 ? 5.379 -16.799 -26.004 1.00 70.38 200 LEU A N 1
ATOM 1554 C CA . LEU A 1 200 ? 4.402 -16.135 -25.141 1.00 70.38 200 LEU A CA 1
ATOM 1555 C C . LEU A 1 200 ? 5.075 -15.157 -24.165 1.00 70.38 200 LEU A C 1
ATOM 1557 O O . LEU A 1 200 ? 4.594 -14.040 -23.991 1.00 70.38 200 LEU A O 1
ATOM 1561 N N . ALA A 1 201 ? 6.205 -15.543 -23.565 1.00 67.44 201 ALA A N 1
ATOM 1562 C CA . ALA A 1 201 ? 6.967 -14.675 -22.668 1.00 67.44 201 ALA A CA 1
ATOM 1563 C C . ALA A 1 201 ? 7.489 -13.417 -23.383 1.00 67.44 201 ALA A C 1
ATOM 1565 O O . ALA A 1 201 ? 7.367 -12.317 -22.848 1.00 67.44 201 ALA A O 1
ATOM 1566 N N . ALA A 1 202 ? 8.009 -13.563 -24.607 1.00 65.19 202 ALA A N 1
ATOM 1567 C CA . ALA A 1 202 ? 8.458 -12.429 -25.412 1.00 65.19 202 ALA A CA 1
ATOM 1568 C C . ALA A 1 202 ? 7.293 -11.498 -25.798 1.00 65.19 202 ALA A C 1
ATOM 1570 O O . ALA A 1 202 ? 7.432 -10.277 -25.727 1.00 65.19 202 ALA A O 1
ATOM 1571 N N . LEU A 1 203 ? 6.134 -12.057 -26.168 1.00 68.06 203 LEU A N 1
ATOM 1572 C CA . LEU A 1 203 ? 4.927 -11.283 -26.481 1.00 68.06 203 LEU A CA 1
ATOM 1573 C C . LEU A 1 203 ? 4.387 -10.527 -25.260 1.00 68.06 203 LEU A C 1
ATOM 1575 O O . LEU A 1 203 ? 4.036 -9.356 -25.378 1.00 68.06 203 LEU A O 1
ATOM 1579 N N . LEU A 1 204 ? 4.363 -11.165 -24.088 1.00 68.00 204 LEU A N 1
ATOM 1580 C CA . LEU A 1 204 ? 3.943 -10.532 -22.834 1.00 68.00 204 LEU A CA 1
ATOM 1581 C C . LEU A 1 204 ? 4.904 -9.422 -22.392 1.00 68.00 204 LEU A C 1
ATOM 1583 O O . LEU A 1 204 ? 4.456 -8.412 -21.854 1.00 68.00 204 LEU A O 1
ATOM 1587 N N . ASP A 1 205 ? 6.211 -9.583 -22.606 1.00 65.12 205 ASP A N 1
ATOM 1588 C CA . ASP A 1 205 ? 7.196 -8.535 -22.314 1.00 65.12 205 ASP A CA 1
ATOM 1589 C C . ASP A 1 205 ? 7.034 -7.331 -23.260 1.00 65.12 205 ASP A C 1
ATOM 1591 O O . ASP A 1 205 ? 7.042 -6.175 -22.825 1.00 65.12 205 ASP A O 1
ATOM 1595 N N . ALA A 1 206 ? 6.761 -7.592 -24.543 1.00 62.78 206 ALA A N 1
ATOM 1596 C CA . ALA A 1 206 ? 6.430 -6.548 -25.508 1.00 62.78 206 ALA A CA 1
ATOM 1597 C C . ALA A 1 206 ? 5.133 -5.812 -25.136 1.00 62.78 206 ALA A C 1
ATOM 1599 O O . ALA A 1 206 ? 5.127 -4.580 -25.101 1.00 62.78 206 ALA A O 1
ATOM 1600 N N . ASP A 1 207 ? 4.072 -6.533 -24.773 1.00 64.44 207 ASP A N 1
ATOM 1601 C CA . ASP A 1 207 ? 2.809 -5.937 -24.325 1.00 64.44 207 ASP A CA 1
ATOM 1602 C C . ASP A 1 207 ? 2.984 -5.107 -23.043 1.00 64.44 207 ASP A C 1
ATOM 1604 O O . ASP A 1 207 ? 2.493 -3.981 -22.957 1.00 64.44 207 ASP A O 1
ATOM 1608 N N . ARG A 1 208 ? 3.780 -5.578 -22.073 1.00 58.28 208 ARG A N 1
ATOM 1609 C CA . ARG A 1 208 ? 4.136 -4.805 -20.865 1.00 58.28 208 ARG A CA 1
ATOM 1610 C C . ARG A 1 208 ? 4.887 -3.516 -21.184 1.00 58.28 208 ARG A C 1
ATOM 1612 O O . ARG A 1 208 ? 4.656 -2.496 -20.535 1.00 58.28 208 ARG A O 1
ATOM 1619 N N . SER A 1 209 ? 5.765 -3.539 -22.184 1.00 54.56 209 SER A N 1
ATOM 1620 C CA . SER A 1 209 ? 6.453 -2.333 -22.657 1.00 54.56 209 SER A 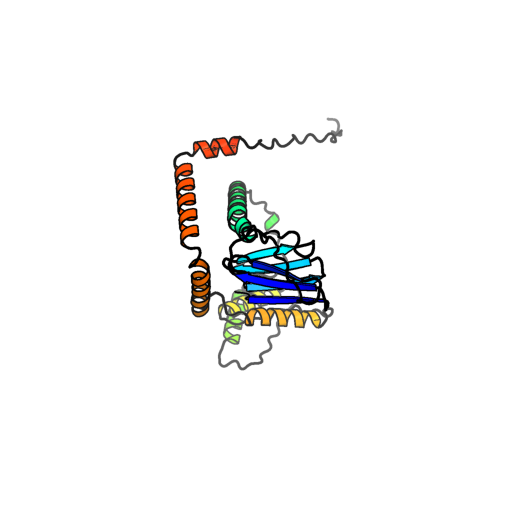CA 1
ATOM 1621 C C . SER A 1 209 ? 5.530 -1.375 -23.431 1.00 54.56 209 SER A C 1
ATOM 1623 O O . SER A 1 209 ? 5.779 -0.169 -23.438 1.00 54.56 209 SER A O 1
ATOM 1625 N N . CYS A 1 210 ? 4.430 -1.882 -24.005 1.00 53.00 210 CYS A N 1
ATOM 1626 C CA . CYS A 1 210 ? 3.376 -1.094 -24.657 1.00 53.00 210 CYS A CA 1
ATOM 1627 C C . CYS A 1 210 ? 2.376 -0.475 -23.666 1.00 53.00 210 CYS A C 1
ATOM 1629 O O . CYS A 1 210 ? 1.876 0.626 -23.897 1.00 53.00 210 CYS A O 1
ATOM 1631 N N . SER A 1 211 ? 2.059 -1.176 -22.575 1.00 50.78 211 SER A N 1
ATOM 1632 C CA . SER A 1 211 ? 0.915 -0.869 -21.699 1.00 50.78 211 SER A CA 1
ATOM 1633 C C . SER A 1 211 ? 1.225 0.100 -20.548 1.00 50.78 211 SER A C 1
ATOM 1635 O O . SER A 1 211 ? 0.319 0.533 -19.832 1.00 50.78 211 SER A O 1
ATOM 1637 N N . GLY A 1 212 ? 2.481 0.533 -20.396 1.00 53.00 212 GLY A N 1
ATOM 1638 C CA . GLY A 1 212 ? 2.855 1.637 -19.511 1.00 53.00 212 GLY A CA 1
ATOM 1639 C C . GLY A 1 212 ? 2.986 2.957 -20.280 1.00 53.00 212 GLY A C 1
ATOM 1640 O O . GLY A 1 212 ? 3.883 3.064 -21.116 1.00 53.00 212 GLY A O 1
ATOM 1641 N N . PRO A 1 213 ? 2.182 4.006 -20.007 1.00 49.12 213 PRO A N 1
ATOM 1642 C CA . PRO A 1 213 ? 2.357 5.278 -20.699 1.00 49.12 213 PRO A CA 1
ATOM 1643 C C . PRO A 1 213 ? 3.763 5.843 -20.407 1.00 49.12 213 PRO A C 1
ATOM 1645 O O . PRO A 1 213 ? 4.184 5.862 -19.243 1.00 49.12 213 PRO A O 1
ATOM 1648 N N . PRO A 1 214 ? 4.509 6.311 -21.427 1.00 55.34 214 PRO A N 1
ATOM 1649 C CA . PRO A 1 214 ? 5.921 6.650 -21.293 1.00 55.34 214 PRO A CA 1
ATOM 1650 C C . PRO A 1 214 ? 6.145 7.731 -20.229 1.00 55.34 214 PRO A C 1
ATOM 1652 O O . PRO A 1 214 ? 5.406 8.718 -20.150 1.00 55.34 214 PRO A O 1
ATOM 1655 N N . TRP A 1 215 ? 7.218 7.585 -19.439 1.00 53.31 215 TRP A N 1
ATOM 1656 C CA . TRP A 1 215 ? 7.627 8.534 -18.384 1.00 53.31 215 TRP A CA 1
ATOM 1657 C C . TRP A 1 215 ? 7.711 9.987 -18.889 1.00 53.31 215 TRP A C 1
ATOM 1659 O O . TRP A 1 215 ? 7.543 10.933 -18.124 1.00 53.31 215 TRP A O 1
ATOM 1669 N N . ARG A 1 216 ? 7.950 10.167 -20.193 1.00 53.69 216 ARG A N 1
ATOM 1670 C CA . ARG A 1 216 ? 8.188 11.458 -20.847 1.00 53.69 216 ARG A CA 1
ATOM 1671 C C . ARG A 1 216 ? 6.923 12.198 -21.306 1.00 53.69 216 ARG A C 1
ATOM 1673 O O . ARG A 1 216 ? 7.056 13.305 -21.817 1.00 53.69 216 ARG A O 1
ATOM 1680 N N . HIS A 1 217 ? 5.716 11.646 -21.140 1.00 56.75 217 HIS A N 1
ATOM 1681 C CA . HIS A 1 217 ? 4.502 12.345 -21.581 1.00 56.75 217 HIS A CA 1
ATOM 1682 C C . HIS A 1 217 ? 4.084 13.449 -20.577 1.00 56.75 217 HIS A C 1
ATOM 1684 O O . HIS A 1 217 ? 3.894 13.160 -19.390 1.00 56.75 217 HIS A O 1
ATOM 1690 N N . PRO A 1 218 ? 3.896 14.713 -21.007 1.00 58.38 218 PRO A N 1
ATOM 1691 C CA . PRO A 1 218 ? 3.706 15.865 -20.110 1.00 58.38 218 PRO A CA 1
ATOM 1692 C C . PRO A 1 218 ? 2.450 15.795 -19.221 1.00 58.38 218 PRO A C 1
ATOM 1694 O O . PRO A 1 218 ? 2.421 16.358 -18.124 1.00 58.38 218 PRO A O 1
ATOM 1697 N N . THR A 1 219 ? 1.419 15.059 -19.638 1.00 61.41 219 THR A N 1
ATOM 1698 C CA . THR A 1 219 ? 0.202 14.811 -18.846 1.00 61.41 219 THR A CA 1
ATOM 1699 C C . THR A 1 219 ? 0.453 13.940 -17.609 1.00 61.41 219 THR A C 1
ATOM 1701 O O . THR A 1 219 ? -0.142 14.193 -16.560 1.00 61.41 219 THR A O 1
ATOM 1704 N N . ASN A 1 220 ? 1.401 12.997 -17.668 1.00 60.00 220 ASN A N 1
ATOM 1705 C CA . ASN A 1 220 ? 1.781 12.164 -16.521 1.00 60.00 220 ASN A CA 1
ATOM 1706 C C . ASN A 1 220 ? 2.547 12.956 -15.456 1.00 60.00 220 ASN A C 1
ATOM 1708 O O . ASN A 1 220 ? 2.415 12.682 -14.261 1.00 60.00 220 ASN A O 1
ATOM 1712 N N . TRP A 1 221 ? 3.313 13.966 -15.876 1.00 64.94 221 TRP A N 1
ATOM 1713 C CA . TRP A 1 221 ? 4.054 14.833 -14.962 1.00 64.94 221 TRP A CA 1
ATOM 1714 C C . TRP A 1 221 ? 3.109 15.667 -14.097 1.00 64.94 221 TRP A C 1
ATOM 1716 O O . TRP A 1 221 ? 3.287 15.752 -12.885 1.00 64.94 221 TRP A O 1
ATOM 1726 N N . ARG A 1 222 ? 2.031 16.193 -14.690 1.00 64.94 222 ARG A N 1
ATOM 1727 C CA . ARG A 1 222 ? 1.002 16.953 -13.963 1.00 64.94 222 ARG A CA 1
ATOM 1728 C C . ARG A 1 222 ? 0.288 16.103 -12.915 1.00 64.94 222 ARG A C 1
ATOM 1730 O O . ARG A 1 222 ? 0.134 16.552 -11.784 1.00 64.94 222 ARG A O 1
ATOM 1737 N N . PHE A 1 223 ? -0.100 14.874 -13.261 1.00 67.94 223 PHE A N 1
ATOM 1738 C CA . PHE A 1 223 ? -0.728 13.947 -12.313 1.00 67.94 223 PHE A CA 1
ATOM 1739 C C . PHE A 1 223 ? 0.206 13.614 -11.141 1.00 67.94 223 PHE A C 1
ATOM 1741 O O . PHE A 1 223 ? -0.195 13.690 -9.980 1.00 67.94 223 PHE A O 1
ATOM 1748 N N . ARG A 1 224 ? 1.478 13.319 -11.432 1.00 70.81 224 ARG A N 1
ATOM 1749 C CA . ARG A 1 224 ? 2.479 12.959 -10.416 1.00 70.81 224 ARG A CA 1
ATOM 1750 C C . ARG A 1 224 ? 2.879 14.141 -9.536 1.00 70.81 224 ARG A C 1
ATOM 1752 O O . ARG A 1 224 ? 2.966 13.960 -8.327 1.00 70.81 224 ARG A O 1
ATOM 1759 N N . ILE A 1 225 ? 3.040 15.344 -10.095 1.00 73.44 225 ILE A N 1
ATOM 1760 C CA . ILE A 1 225 ? 3.255 16.576 -9.317 1.00 73.44 225 ILE A CA 1
ATOM 1761 C C . ILE A 1 225 ? 2.067 16.835 -8.396 1.00 73.44 225 ILE A C 1
ATOM 1763 O O . ILE A 1 225 ? 2.271 17.154 -7.231 1.00 73.44 225 ILE A O 1
ATOM 1767 N N . ARG A 1 226 ? 0.833 16.657 -8.882 1.00 71.12 226 ARG A N 1
ATOM 1768 C CA . ARG A 1 226 ? -0.376 16.858 -8.071 1.00 71.12 226 ARG A CA 1
ATOM 1769 C C . ARG A 1 226 ? -0.476 15.836 -6.934 1.00 71.12 226 ARG A C 1
ATOM 1771 O O . ARG A 1 226 ? -0.870 16.177 -5.823 1.00 71.12 226 ARG A O 1
ATOM 1778 N N . LEU A 1 227 ? -0.061 14.593 -7.182 1.00 69.44 227 LEU A N 1
ATOM 1779 C CA . LEU A 1 227 ? 0.039 13.555 -6.153 1.00 69.44 227 LEU A CA 1
ATOM 1780 C C . LEU A 1 227 ? 1.124 13.892 -5.114 1.00 69.44 227 LEU A C 1
ATOM 1782 O O . LEU A 1 227 ? 0.916 13.726 -3.911 1.00 69.44 227 LEU A O 1
ATOM 1786 N N . LEU A 1 228 ? 2.271 14.396 -5.579 1.00 71.62 228 LEU A N 1
ATOM 1787 C CA . LEU A 1 228 ? 3.380 14.835 -4.736 1.00 71.62 228 LEU A CA 1
ATOM 1788 C C . LEU A 1 228 ? 2.970 16.040 -3.875 1.00 71.62 228 LEU A C 1
ATOM 1790 O O . LEU A 1 228 ? 3.226 16.040 -2.674 1.00 71.62 228 LEU A O 1
ATOM 1794 N N . SER A 1 229 ? 2.268 17.023 -4.447 1.00 70.19 229 SER A N 1
ATOM 1795 C CA . SER A 1 229 ? 1.814 18.226 -3.741 1.00 70.19 229 SER A CA 1
ATOM 1796 C C . SER A 1 229 ? 0.769 17.910 -2.670 1.00 70.19 229 SER A C 1
ATOM 1798 O O . SER A 1 229 ? 0.828 18.469 -1.579 1.00 70.19 229 SER A O 1
ATOM 1800 N N . LEU A 1 230 ? -0.143 16.966 -2.933 1.00 69.38 230 LEU A N 1
ATOM 1801 C CA . LEU A 1 230 ? -1.113 16.493 -1.936 1.00 69.38 230 LEU A CA 1
ATOM 1802 C C . LEU A 1 230 ? -0.435 15.751 -0.773 1.00 69.38 230 LEU A C 1
ATOM 1804 O O . LEU A 1 230 ? -0.853 15.886 0.374 1.00 69.38 230 LEU A O 1
ATOM 1808 N N . ARG A 1 231 ? 0.636 14.996 -1.049 1.00 66.94 231 ARG A N 1
ATOM 1809 C CA . ARG A 1 231 ? 1.394 14.253 -0.028 1.00 66.94 231 ARG A CA 1
ATOM 1810 C C . ARG A 1 231 ? 2.335 15.155 0.782 1.00 66.94 231 ARG A C 1
ATOM 1812 O O . ARG A 1 231 ? 2.562 14.899 1.962 1.00 66.94 231 ARG A O 1
ATOM 1819 N N . ILE A 1 232 ? 2.848 16.219 0.165 1.00 64.81 232 ILE A N 1
ATOM 1820 C CA . ILE A 1 232 ? 3.757 17.193 0.783 1.00 64.81 232 ILE A CA 1
ATOM 1821 C C . ILE A 1 232 ? 3.008 18.262 1.588 1.00 64.81 232 ILE A C 1
ATOM 1823 O O . ILE A 1 232 ? 3.536 18.717 2.600 1.00 64.81 232 ILE A O 1
ATOM 1827 N N . GLY A 1 233 ? 1.778 18.633 1.212 1.00 65.88 233 GLY A N 1
ATOM 1828 C CA . GLY A 1 233 ? 1.031 19.726 1.851 1.00 65.88 233 GLY A CA 1
ATOM 1829 C C . GLY A 1 233 ? 0.884 19.615 3.375 1.00 65.88 233 GLY A C 1
ATOM 1830 O O . GLY A 1 233 ? 0.815 20.632 4.055 1.00 65.88 233 GLY A O 1
ATOM 1831 N N . ARG A 1 234 ? 0.923 18.398 3.937 1.00 59.47 234 ARG A N 1
ATOM 1832 C CA . ARG A 1 234 ? 0.828 18.163 5.391 1.00 59.47 234 ARG A CA 1
ATOM 1833 C C . ARG A 1 234 ? 2.176 18.130 6.128 1.00 59.47 234 ARG A C 1
ATOM 1835 O O . ARG A 1 234 ? 2.194 18.157 7.353 1.00 59.47 234 ARG A O 1
ATOM 1842 N N . HIS A 1 235 ? 3.292 18.063 5.400 1.00 67.88 235 HIS A N 1
ATOM 1843 C CA . HIS A 1 235 ? 4.645 17.882 5.949 1.00 67.88 235 HIS A CA 1
ATOM 1844 C C . HIS A 1 235 ? 5.676 18.894 5.414 1.00 67.88 235 HIS A C 1
ATOM 1846 O O . HIS A 1 235 ? 6.851 18.804 5.765 1.00 67.88 235 HIS A O 1
ATOM 1852 N N . LEU A 1 236 ? 5.249 19.872 4.604 1.00 72.38 236 LEU A N 1
ATOM 1853 C CA . LEU A 1 236 ? 6.106 20.888 3.979 1.00 72.38 236 LEU A CA 1
ATOM 1854 C C . LEU A 1 236 ? 6.978 21.627 5.009 1.00 72.38 236 LEU A C 1
ATOM 1856 O O . LEU A 1 236 ? 8.172 21.807 4.796 1.00 72.38 236 LEU A O 1
ATOM 1860 N N . PHE A 1 237 ? 6.394 21.983 6.155 1.00 69.31 237 PHE A N 1
ATOM 1861 C CA . PHE A 1 237 ? 7.098 22.686 7.228 1.00 69.31 237 PHE A CA 1
ATOM 1862 C C . PHE A 1 237 ? 8.196 21.822 7.872 1.00 69.31 237 PHE A C 1
ATOM 1864 O O . PHE A 1 237 ? 9.285 22.309 8.157 1.00 69.31 237 PHE A O 1
ATOM 1871 N N . GLY A 1 238 ? 7.944 20.517 8.032 1.00 74.38 238 GLY A N 1
ATOM 1872 C CA . GLY A 1 238 ? 8.932 19.568 8.553 1.00 74.38 238 GLY A CA 1
ATOM 1873 C C . GLY A 1 238 ? 10.085 19.331 7.578 1.00 74.38 238 GLY A C 1
ATOM 1874 O O . GLY A 1 238 ? 11.240 19.292 7.989 1.00 74.38 238 GLY A O 1
ATOM 1875 N N . LEU A 1 239 ? 9.793 19.242 6.278 1.00 78.00 239 LEU A N 1
ATOM 1876 C CA . LEU A 1 239 ? 10.821 19.102 5.242 1.00 78.00 239 LEU A CA 1
ATOM 1877 C C . LEU A 1 239 ? 11.693 20.359 5.119 1.00 78.00 239 LEU A C 1
ATOM 1879 O O . LEU A 1 239 ? 12.906 20.235 4.971 1.00 78.00 239 LEU A O 1
ATOM 1883 N N . LEU A 1 240 ? 11.103 21.553 5.233 1.00 79.00 240 LEU A N 1
ATOM 1884 C CA . LEU A 1 240 ? 11.849 22.815 5.271 1.00 79.00 240 LEU A CA 1
ATOM 1885 C C . LEU A 1 240 ? 12.751 22.902 6.505 1.00 79.00 240 LEU A C 1
ATOM 1887 O O . LEU A 1 240 ? 13.924 23.237 6.369 1.00 79.00 240 LEU A O 1
ATOM 1891 N N . ALA A 1 241 ? 12.244 22.540 7.686 1.00 77.88 241 ALA A N 1
ATOM 1892 C CA . ALA A 1 241 ? 13.039 22.529 8.911 1.00 77.88 241 ALA A CA 1
ATOM 1893 C C . ALA A 1 241 ? 14.231 21.559 8.815 1.00 77.88 241 ALA A C 1
ATOM 1895 O O . ALA A 1 241 ? 15.359 21.939 9.122 1.00 77.88 241 ALA A O 1
ATOM 1896 N N . VAL A 1 242 ? 14.012 20.337 8.315 1.00 84.12 242 VAL A N 1
ATOM 1897 C CA . VAL A 1 242 ? 15.088 19.353 8.095 1.00 84.12 242 VAL A CA 1
ATOM 1898 C C . VAL A 1 242 ? 16.086 19.845 7.044 1.00 84.12 242 VAL A C 1
ATOM 1900 O O . VAL A 1 242 ? 17.291 19.703 7.237 1.00 84.12 242 VAL A O 1
ATOM 1903 N N . GLY A 1 243 ? 15.610 20.466 5.962 1.00 86.88 243 GLY A N 1
ATOM 1904 C CA . GLY A 1 243 ? 16.467 21.049 4.928 1.00 86.88 243 GLY A CA 1
ATOM 1905 C C . GLY A 1 243 ? 17.354 22.181 5.452 1.00 86.88 243 GLY A C 1
ATOM 1906 O O . GLY A 1 243 ? 18.537 22.225 5.121 1.00 86.88 243 GLY A O 1
ATOM 1907 N N . ILE A 1 244 ? 16.820 23.052 6.313 1.00 89.56 244 ILE A N 1
ATOM 1908 C CA . ILE A 1 244 ? 17.584 24.127 6.967 1.00 89.56 244 ILE A CA 1
ATOM 1909 C C . ILE A 1 244 ? 18.648 23.537 7.893 1.00 89.56 244 ILE A C 1
ATOM 1911 O O . ILE A 1 244 ? 19.808 23.930 7.813 1.00 89.56 244 ILE A O 1
ATOM 1915 N N . VAL A 1 245 ? 18.283 22.562 8.730 1.00 89.81 245 VAL A N 1
ATOM 1916 C CA . VAL A 1 245 ? 19.240 21.885 9.620 1.00 89.81 245 VAL A CA 1
ATOM 1917 C C . VAL A 1 245 ? 20.350 21.214 8.809 1.00 89.81 245 VAL A C 1
ATOM 1919 O O . VAL A 1 245 ? 21.524 21.370 9.132 1.00 89.81 245 VAL A O 1
ATOM 1922 N N . TYR A 1 246 ? 20.006 20.537 7.712 1.00 90.94 246 TYR A N 1
ATOM 1923 C CA . TYR A 1 246 ? 20.986 19.927 6.819 1.00 90.94 246 TYR A CA 1
ATOM 1924 C C . TYR A 1 246 ? 21.916 20.968 6.179 1.00 90.94 246 TYR A C 1
A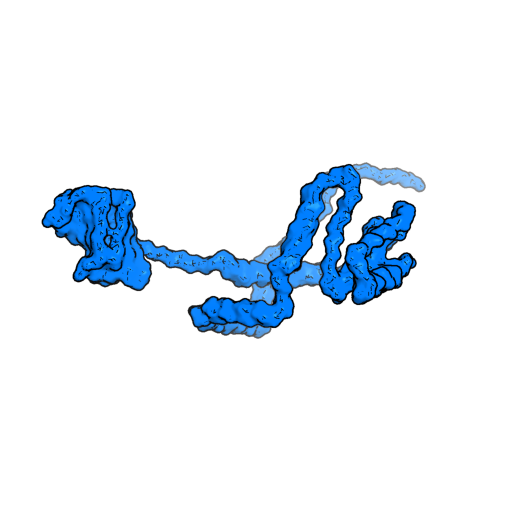TOM 1926 O O . TYR A 1 246 ? 23.130 20.786 6.184 1.00 90.94 246 TYR A O 1
ATOM 1934 N N . ALA A 1 247 ? 21.378 22.086 5.685 1.00 89.31 247 ALA A N 1
ATOM 1935 C CA . ALA A 1 247 ? 22.175 23.168 5.107 1.00 89.31 247 ALA A CA 1
ATOM 1936 C C . ALA A 1 247 ? 23.128 23.804 6.134 1.00 89.31 247 ALA A C 1
ATOM 1938 O O . ALA A 1 247 ? 24.277 24.094 5.802 1.00 89.31 247 ALA A O 1
ATOM 1939 N N . LEU A 1 248 ? 22.685 23.964 7.385 1.00 91.19 248 LEU A N 1
ATOM 1940 C CA . LEU A 1 248 ? 23.524 24.451 8.481 1.00 91.19 248 LEU A CA 1
ATOM 1941 C C . LEU A 1 248 ? 24.644 23.462 8.823 1.00 91.19 248 LEU A C 1
ATOM 1943 O O . LEU A 1 248 ? 25.785 23.884 8.986 1.00 91.19 248 LEU A O 1
ATOM 1947 N N . ILE A 1 249 ? 24.351 22.158 8.874 1.00 86.31 249 ILE A N 1
ATOM 1948 C CA . ILE A 1 249 ? 25.360 21.111 9.112 1.00 86.31 249 ILE A CA 1
ATOM 1949 C C . ILE A 1 249 ? 26.389 21.091 7.979 1.00 86.31 249 ILE A C 1
ATOM 1951 O O . ILE A 1 249 ? 27.590 21.091 8.239 1.00 86.31 249 ILE A O 1
ATOM 1955 N N . VAL A 1 250 ? 25.940 21.118 6.723 1.00 85.75 250 VAL A N 1
ATOM 1956 C CA . VAL A 1 250 ? 26.834 21.127 5.557 1.00 85.75 250 VAL A CA 1
ATOM 1957 C C . VAL A 1 250 ? 27.683 22.397 5.530 1.00 85.75 250 VAL A C 1
ATOM 1959 O O . VAL A 1 250 ? 28.891 22.304 5.333 1.00 85.75 250 VAL A O 1
ATOM 1962 N N . GLY A 1 251 ? 27.096 23.569 5.785 1.00 88.00 251 GLY A N 1
ATOM 1963 C CA . GLY A 1 251 ? 27.839 24.830 5.870 1.00 88.00 251 GLY A CA 1
ATOM 1964 C C . GLY A 1 251 ? 28.854 24.844 7.017 1.00 88.00 251 GLY A C 1
ATOM 1965 O O . GLY A 1 251 ? 29.985 25.296 6.841 1.00 88.00 251 GLY A O 1
ATOM 1966 N N . TYR A 1 252 ? 28.490 24.287 8.173 1.00 85.75 252 TYR A N 1
ATOM 1967 C CA . TYR A 1 252 ? 29.388 24.157 9.319 1.00 85.75 252 TYR A CA 1
ATOM 1968 C C . TYR A 1 252 ? 30.569 23.223 9.024 1.00 85.75 252 TYR A C 1
ATOM 1970 O O . TYR A 1 252 ? 31.707 23.560 9.353 1.00 85.75 252 TYR A O 1
ATOM 1978 N N . LEU A 1 253 ? 30.324 22.091 8.358 1.00 82.00 253 LEU A N 1
ATOM 1979 C CA . LEU A 1 253 ? 31.370 21.155 7.931 1.00 82.00 253 LEU A CA 1
ATOM 1980 C C . LEU A 1 253 ? 32.258 21.737 6.824 1.00 82.00 253 LEU A C 1
ATOM 1982 O O . LEU A 1 253 ? 33.461 21.492 6.822 1.00 82.00 253 LEU A O 1
ATOM 1986 N N . TRP A 1 254 ? 31.693 22.540 5.918 1.00 82.94 254 TRP A N 1
ATOM 1987 C CA . TRP A 1 254 ? 32.448 23.233 4.870 1.00 82.94 254 TRP A CA 1
ATOM 1988 C C . TRP A 1 254 ? 33.435 24.253 5.452 1.00 82.94 254 TRP A C 1
ATOM 1990 O O . TRP A 1 254 ? 34.577 24.334 5.005 1.00 82.94 254 TRP A O 1
ATOM 2000 N N . ASN A 1 255 ? 33.018 24.986 6.489 1.00 82.06 255 ASN A N 1
ATOM 2001 C CA . ASN A 1 255 ? 33.876 25.946 7.186 1.00 82.06 255 ASN A CA 1
ATOM 2002 C C . ASN A 1 255 ? 34.854 25.297 8.182 1.00 82.06 255 ASN A C 1
ATOM 2004 O O . ASN A 1 255 ? 35.794 25.961 8.609 1.00 82.06 255 ASN A O 1
ATOM 2008 N N . ASN A 1 256 ? 34.664 24.023 8.547 1.00 81.12 256 ASN A N 1
ATOM 2009 C CA . ASN A 1 256 ? 35.516 23.299 9.498 1.00 81.12 256 ASN A CA 1
ATOM 2010 C C . ASN A 1 256 ? 35.989 21.947 8.919 1.00 81.12 256 ASN A C 1
ATOM 2012 O O . ASN A 1 256 ? 35.626 20.887 9.441 1.00 81.12 256 ASN A O 1
ATOM 2016 N N . PRO A 1 257 ? 36.824 21.947 7.861 1.00 80.62 257 PRO A N 1
ATOM 2017 C CA . PRO A 1 257 ? 37.258 20.718 7.186 1.00 80.62 257 PRO A CA 1
ATOM 2018 C C . PRO A 1 257 ? 38.106 19.793 8.077 1.00 80.62 257 PRO A C 1
ATOM 2020 O O . PRO A 1 257 ? 38.191 18.591 7.819 1.00 80.62 257 PRO A O 1
ATOM 2023 N N . GLU A 1 258 ? 38.701 20.322 9.150 1.00 80.12 258 GLU A N 1
ATOM 2024 C CA . GLU A 1 258 ? 39.496 19.541 10.106 1.00 80.12 258 GLU A CA 1
ATOM 2025 C C . GLU A 1 258 ? 38.647 18.527 10.898 1.00 80.12 258 GLU A C 1
ATOM 2027 O O . GLU A 1 258 ? 39.144 17.458 11.249 1.00 80.12 258 GLU A O 1
ATOM 2032 N N . LEU A 1 259 ? 37.346 18.787 11.103 1.00 73.69 259 LEU A N 1
ATOM 2033 C CA . LEU A 1 259 ? 36.433 17.838 11.760 1.00 73.69 259 LEU A CA 1
ATOM 2034 C C . LEU A 1 259 ? 36.188 16.591 10.904 1.00 73.69 259 LEU A C 1
ATOM 2036 O O . LEU A 1 259 ? 36.134 15.479 11.428 1.00 73.69 259 LEU A O 1
ATOM 2040 N N . LEU A 1 260 ? 36.092 16.760 9.581 1.00 70.00 260 LEU A N 1
ATOM 2041 C CA . LEU A 1 260 ? 35.986 15.634 8.652 1.00 70.00 260 LEU A CA 1
ATOM 2042 C C . LEU A 1 260 ? 37.278 14.813 8.656 1.00 70.00 260 LEU A C 1
ATOM 2044 O O . LEU A 1 260 ? 37.222 13.587 8.693 1.00 70.00 260 LEU A O 1
ATOM 2048 N N . ARG A 1 261 ? 38.446 15.467 8.686 1.00 68.75 261 ARG A N 1
ATOM 2049 C CA . ARG A 1 261 ? 39.744 14.775 8.755 1.00 68.75 261 ARG A CA 1
ATOM 2050 C C . ARG A 1 261 ? 39.915 13.986 10.053 1.00 68.75 261 ARG A C 1
ATOM 2052 O O . ARG A 1 261 ? 40.313 12.827 9.983 1.00 68.75 261 ARG A O 1
ATOM 2059 N N . ALA A 1 262 ? 39.564 14.564 11.202 1.00 71.38 262 ALA A N 1
ATOM 2060 C CA . ALA A 1 262 ? 39.617 13.880 12.496 1.00 71.38 262 ALA A CA 1
ATOM 2061 C C . ALA A 1 262 ? 38.651 12.682 12.561 1.00 71.38 262 ALA A C 1
ATOM 2063 O O . ALA A 1 262 ? 39.009 11.623 13.074 1.00 71.38 262 ALA A O 1
ATOM 2064 N N . PHE A 1 263 ? 37.454 12.817 11.980 1.00 70.06 263 PHE A N 1
ATOM 2065 C CA . PHE A 1 263 ? 36.487 11.724 11.876 1.00 70.06 263 PHE A CA 1
ATOM 2066 C C . PHE A 1 263 ? 36.967 10.593 10.955 1.00 70.06 263 PHE A C 1
ATOM 2068 O O . PHE A 1 263 ? 36.799 9.426 11.282 1.00 70.06 263 PHE A O 1
ATOM 2075 N N . PHE A 1 264 ? 37.603 10.897 9.821 1.00 62.84 264 PHE A N 1
ATOM 2076 C CA . PHE A 1 264 ? 38.147 9.852 8.945 1.00 62.84 264 PHE A CA 1
ATOM 2077 C C . PHE A 1 264 ? 39.420 9.192 9.499 1.00 62.84 264 PHE A C 1
ATOM 2079 O O . PHE A 1 264 ? 39.699 8.045 9.161 1.00 62.84 264 PHE A O 1
ATOM 2086 N N . GLN A 1 265 ? 40.172 9.878 10.365 1.00 65.50 265 GLN A N 1
ATOM 2087 C CA . GLN A 1 265 ? 41.355 9.328 11.038 1.00 65.50 265 GLN A CA 1
ATOM 2088 C C . GLN A 1 265 ? 41.026 8.420 12.233 1.00 65.50 265 GLN A C 1
ATOM 2090 O O . GLN A 1 265 ? 41.890 7.648 12.642 1.00 65.50 265 GLN A O 1
ATOM 2095 N N . SER A 1 266 ? 39.808 8.477 12.784 1.00 67.38 266 SER A N 1
ATOM 2096 C CA . SER A 1 266 ? 39.381 7.590 13.877 1.00 67.38 266 SER A CA 1
ATOM 2097 C C . SER A 1 266 ? 38.954 6.196 13.406 1.00 67.38 266 SER A C 1
ATOM 2099 O O . SER A 1 266 ? 38.794 5.295 14.230 1.00 67.38 266 SER A O 1
ATOM 2101 N N . PHE A 1 267 ? 38.804 5.984 12.093 1.00 52.56 267 PHE A N 1
ATOM 2102 C CA . PHE A 1 267 ? 38.614 4.649 11.539 1.00 52.56 267 PHE A CA 1
ATOM 2103 C C . PHE A 1 267 ? 39.966 3.934 11.441 1.00 52.56 267 PHE A C 1
ATOM 2105 O O . PHE A 1 267 ? 40.897 4.479 10.840 1.00 52.56 267 PHE A O 1
ATOM 2112 N N . PRO A 1 268 ? 40.098 2.716 11.995 1.00 51.19 268 PRO A N 1
ATOM 2113 C CA . PRO A 1 268 ? 41.337 1.958 11.899 1.00 51.19 268 PRO A CA 1
ATOM 2114 C C . PRO A 1 268 ? 41.683 1.741 10.422 1.00 51.19 268 PRO A C 1
ATOM 2116 O O . PRO A 1 268 ? 40.860 1.249 9.645 1.00 51.19 268 PRO A O 1
ATOM 2119 N N . ARG A 1 269 ? 42.902 2.125 10.018 1.00 49.41 269 ARG A N 1
ATOM 2120 C CA . ARG A 1 269 ? 43.431 1.730 8.710 1.00 49.41 269 ARG A CA 1
ATOM 2121 C C . ARG A 1 269 ? 43.497 0.210 8.697 1.00 49.41 269 ARG A C 1
ATOM 2123 O O . ARG A 1 269 ? 44.117 -0.388 9.566 1.00 49.41 269 ARG A O 1
ATOM 2130 N N . TYR A 1 270 ? 42.858 -0.399 7.708 1.00 43.69 270 TYR A N 1
ATOM 2131 C CA . TYR A 1 270 ? 43.060 -1.807 7.414 1.00 43.69 270 TYR A CA 1
ATOM 2132 C C . TYR A 1 270 ? 44.491 -1.975 6.890 1.00 43.69 270 TYR A C 1
ATOM 2134 O O . TYR A 1 270 ? 44.765 -1.710 5.717 1.00 43.69 270 TYR A O 1
ATOM 2142 N N . GLU A 1 271 ? 45.413 -2.341 7.777 1.00 45.84 271 GLU A N 1
ATOM 2143 C CA . GLU A 1 271 ? 46.717 -2.872 7.394 1.00 45.84 271 GLU A CA 1
ATOM 2144 C C . GLU A 1 271 ? 46.476 -4.239 6.758 1.00 45.84 271 GLU A C 1
ATOM 2146 O O . GLU A 1 271 ? 45.968 -5.172 7.381 1.00 45.84 271 GLU A O 1
ATOM 2151 N N . ARG A 1 272 ? 46.750 -4.312 5.453 1.00 39.31 272 ARG A N 1
ATOM 2152 C CA . ARG A 1 272 ? 46.749 -5.568 4.712 1.00 39.31 272 ARG A CA 1
ATOM 2153 C C . ARG A 1 272 ? 47.812 -6.460 5.370 1.00 39.31 272 ARG A C 1
ATOM 2155 O O . ARG A 1 272 ? 48.944 -5.995 5.460 1.00 39.31 272 ARG A O 1
ATOM 2162 N N . PRO A 1 273 ? 47.477 -7.678 5.829 1.00 40.19 273 PRO A N 1
ATOM 2163 C CA . PRO A 1 273 ? 48.488 -8.604 6.318 1.00 40.19 273 PRO A CA 1
ATOM 2164 C C . PRO A 1 273 ? 49.478 -8.859 5.183 1.00 40.19 273 PRO A C 1
ATOM 2166 O O . PRO A 1 273 ? 49.043 -9.079 4.050 1.00 40.19 273 PRO A O 1
ATOM 2169 N N . ASP A 1 274 ? 50.773 -8.771 5.471 1.00 44.56 274 ASP A N 1
ATOM 2170 C CA . ASP A 1 274 ? 51.816 -9.099 4.509 1.00 44.56 274 ASP A CA 1
ATOM 2171 C C . ASP A 1 274 ? 51.584 -10.521 3.980 1.00 44.56 274 ASP A C 1
ATOM 2173 O O . ASP A 1 274 ? 51.376 -11.465 4.746 1.00 44.56 274 ASP A O 1
ATOM 2177 N N . ASP A 1 275 ? 51.563 -10.655 2.653 1.00 45.97 275 ASP A N 1
ATOM 2178 C CA . ASP A 1 275 ? 51.423 -11.928 1.952 1.00 45.97 275 ASP A CA 1
ATOM 2179 C C . ASP A 1 275 ? 52.714 -12.759 2.121 1.00 45.97 275 ASP A C 1
ATOM 2181 O O . ASP A 1 275 ? 53.487 -12.937 1.181 1.00 45.97 275 ASP A O 1
ATOM 2185 N N . GLU A 1 276 ? 52.967 -13.288 3.319 1.00 41.69 276 GLU A N 1
ATOM 2186 C CA . GLU A 1 276 ? 53.924 -14.378 3.532 1.00 41.69 276 GLU A CA 1
ATOM 2187 C C . GLU A 1 276 ? 53.178 -15.719 3.509 1.00 41.69 276 GLU A C 1
ATOM 2189 O O . GLU A 1 276 ? 52.639 -16.199 4.506 1.00 41.69 276 GLU A O 1
ATOM 2194 N N . CYS A 1 277 ? 53.141 -16.346 2.330 1.00 36.91 277 CYS A N 1
ATOM 2195 C CA . CYS A 1 277 ? 52.757 -17.748 2.177 1.00 36.91 277 CYS A CA 1
ATOM 2196 C C . CYS A 1 277 ? 53.965 -18.661 2.466 1.00 36.91 277 CYS A C 1
ATOM 2198 O O . CYS A 1 277 ? 54.951 -18.609 1.726 1.00 36.91 277 CYS A O 1
ATOM 2200 N N . PRO A 1 278 ? 53.898 -19.576 3.450 1.00 41.78 278 PRO A N 1
ATOM 2201 C CA . PRO A 1 278 ? 54.986 -20.495 3.759 1.00 41.78 278 PRO A CA 1
ATOM 2202 C C . PRO A 1 278 ? 54.895 -21.769 2.906 1.00 41.78 278 PRO A C 1
ATOM 2204 O O . PRO A 1 278 ? 54.811 -22.860 3.448 1.00 41.78 278 PRO A O 1
ATOM 2207 N N . PHE A 1 279 ? 54.893 -21.659 1.574 1.00 40.00 279 PHE A N 1
ATOM 2208 C CA . PHE A 1 279 ? 55.039 -22.817 0.674 1.00 40.00 279 PHE A CA 1
ATOM 2209 C C . PHE A 1 279 ? 55.677 -22.408 -0.662 1.00 40.00 279 PHE A C 1
ATOM 2211 O O . PHE A 1 279 ? 55.043 -22.416 -1.711 1.00 40.00 279 PHE A O 1
ATOM 2218 N N . ALA A 1 280 ? 56.965 -22.072 -0.628 1.00 40.59 280 ALA A N 1
ATOM 2219 C CA . ALA A 1 280 ? 57.826 -22.069 -1.812 1.00 40.59 280 ALA A CA 1
ATOM 2220 C C . ALA A 1 280 ? 59.200 -22.643 -1.436 1.00 40.59 280 ALA A C 1
ATOM 2222 O O . ALA A 1 280 ? 60.224 -21.965 -1.438 1.00 40.59 280 ALA A O 1
ATOM 2223 N N . GLY A 1 281 ? 59.201 -23.916 -1.040 1.00 36.88 281 GLY A N 1
ATOM 2224 C CA . GLY A 1 281 ? 60.417 -24.697 -0.867 1.00 36.88 281 GLY A CA 1
ATOM 2225 C C . GLY A 1 281 ? 60.886 -25.269 -2.204 1.00 36.88 281 GLY A C 1
ATOM 2226 O O . GLY A 1 281 ? 60.274 -26.197 -2.713 1.00 36.88 281 GLY A O 1
ATOM 2227 N N . GLY A 1 282 ? 61.992 -24.726 -2.716 1.00 38.00 282 GLY A N 1
ATOM 2228 C CA . GLY A 1 282 ? 63.055 -25.481 -3.389 1.00 38.00 282 GLY A CA 1
ATOM 2229 C C . GLY A 1 282 ? 62.825 -25.978 -4.820 1.00 38.00 282 GLY A C 1
ATOM 2230 O O . GLY A 1 282 ? 62.204 -27.008 -5.048 1.00 38.00 282 GLY A O 1
ATOM 2231 N N . SER A 1 283 ? 63.497 -25.340 -5.781 1.00 37.47 283 SER A N 1
ATOM 2232 C CA . SER A 1 283 ? 64.460 -26.015 -6.677 1.00 37.47 283 SER A CA 1
ATOM 2233 C C . SER A 1 283 ? 65.085 -25.004 -7.646 1.00 37.47 283 SER A C 1
ATOM 2235 O O . SER A 1 283 ? 64.512 -24.651 -8.670 1.00 37.47 283 SER A O 1
ATOM 2237 N N . GLY A 1 284 ? 66.286 -24.528 -7.314 1.00 40.03 284 GLY A N 1
ATOM 2238 C CA . GLY A 1 284 ? 67.213 -23.988 -8.311 1.00 40.03 284 GLY A CA 1
ATOM 2239 C C . GLY A 1 284 ? 68.093 -25.129 -8.840 1.00 40.03 284 GLY A C 1
ATOM 2240 O O . GLY A 1 284 ? 68.486 -25.981 -8.037 1.00 40.03 284 GLY A O 1
ATOM 2241 N N . PRO A 1 285 ? 68.406 -25.196 -10.145 1.00 47.97 285 PRO A N 1
ATOM 2242 C CA . PRO A 1 285 ? 69.401 -26.132 -10.653 1.00 47.97 285 PRO A CA 1
ATOM 2243 C C . PRO A 1 285 ? 70.822 -25.591 -10.390 1.00 47.97 285 PRO A C 1
ATOM 2245 O O . PRO A 1 285 ? 71.006 -24.374 -10.297 1.00 47.97 285 PRO A O 1
ATOM 2248 N N . PRO A 1 286 ? 71.830 -26.469 -10.233 1.00 45.41 286 PRO A N 1
ATOM 2249 C CA . PRO A 1 286 ? 73.183 -26.060 -9.887 1.00 45.41 286 PRO A CA 1
ATOM 2250 C C . PRO A 1 286 ? 73.890 -25.450 -11.099 1.00 45.41 286 PRO A C 1
ATOM 2252 O O . PRO A 1 286 ? 73.620 -25.808 -12.244 1.00 45.41 286 PRO A O 1
ATOM 2255 N N . GLY A 1 287 ? 74.794 -24.516 -10.818 1.00 43.19 287 GLY A N 1
ATOM 2256 C CA . GLY A 1 287 ? 75.557 -23.813 -11.835 1.00 43.19 287 GLY A CA 1
ATOM 2257 C C . GLY A 1 287 ? 76.599 -24.675 -12.545 1.00 43.19 287 GLY A C 1
ATOM 2258 O O . GLY A 1 287 ? 77.185 -25.592 -11.966 1.00 43.19 287 GLY A O 1
ATOM 2259 N N . SER A 1 288 ? 76.858 -24.268 -13.783 1.00 40.97 288 SER A N 1
ATOM 2260 C CA . SER A 1 288 ? 78.159 -24.240 -14.455 1.00 40.97 288 SER A CA 1
ATOM 2261 C C . SER A 1 288 ? 78.094 -23.168 -15.532 1.00 40.97 288 SER A C 1
ATOM 2263 O O . SER A 1 288 ? 77.119 -23.244 -16.316 1.00 40.97 288 SER A O 1
#

Radius of gyration: 36.67 Å; chains: 1; bounding box: 109×53×87 Å

Sequence (288 aa):
MLFSVTFVSPRQGWAVGDEGTILATTDGGATWQAQRSGTKAWLSSVAFVSPCQGWAAGENGTILTTADGGATWASIHYVRWPAPWFWILGCGIPMLLLFWAYRLQSALRPSEISVSSALVSDRPLDAGEPDPLHFSVIARGLSRFLRHEQTQPPLTIAVTGEWGTGKSSLMNLLKANLSRYGFQALWFNAWHHQKEEHLLAALLDADRSCSGPPWRHPTNWRFRIRLLSLRIGRHLFGLLAVGIVYALIVGYLWNNPELLRAFFQSFPRYERPDDECPFAGGSGPPGS